Protein AF-A0A256YS15-F1 (afdb_monomer_lite)

pLDDT: mean 87.51, std 17.64, range [33.56, 98.69]

Foldseek 3Di:
DCPVVVVVVVVVVVVVVVVVVVVVVVVVVPPDPPPPPDDDDPQAFEKEWAADPVDLLSVQVVVLVVPDPLVRYDYHYDPPLVQVQVLCVVLVHHDPSAPGKMWFQFPNDIAIEGEGDGPVQDDPFDGVDDVVQVVVLVVQVWDFDADPVRHTQWTAHPVRYTYHTSSSVVVVSVSCNVGVTDDDGDD

Radius of gyration: 23.61 Å; chains: 1; bounding box: 88×30×38 Å

Structure (mmCIF, N/CA/C/O backbone):
data_AF-A0A256YS15-F1
#
_entry.id   AF-A0A256YS15-F1
#
loop_
_atom_site.group_PDB
_atom_site.id
_atom_site.type_symbol
_atom_site.label_atom_id
_atom_site.label_alt_id
_atom_site.label_comp_id
_atom_site.label_asym_id
_atom_site.label_entity_id
_atom_site.label_seq_id
_atom_site.pdbx_PDB_ins_code
_atom_site.Cartn_x
_atom_site.Cartn_y
_atom_site.Cartn_z
_atom_site.occupancy
_atom_site.B_iso_or_equiv
_atom_site.auth_seq_id
_atom_site.auth_comp_id
_atom_site.auth_asym_id
_atom_site.auth_atom_id
_atom_site.pdbx_PDB_model_num
ATOM 1 N N . MET A 1 1 ? 71.962 6.865 16.949 1.00 56.44 1 MET A N 1
ATOM 2 C CA . MET A 1 1 ? 70.902 7.904 16.938 1.00 56.44 1 MET A CA 1
ATOM 3 C C . MET A 1 1 ? 69.843 7.662 15.837 1.00 56.44 1 MET A C 1
ATOM 5 O O . MET A 1 1 ? 69.473 8.595 15.146 1.00 56.44 1 MET A O 1
ATOM 9 N N . LYS A 1 2 ? 69.351 6.421 15.644 1.00 55.06 2 LYS A N 1
ATOM 10 C CA . LYS A 1 2 ? 68.337 6.076 14.608 1.00 55.06 2 LYS A CA 1
ATOM 11 C C . LYS A 1 2 ? 67.093 5.352 15.158 1.00 55.06 2 LYS A C 1
ATOM 13 O O . LYS A 1 2 ? 66.030 5.427 14.561 1.00 55.06 2 LYS A O 1
ATOM 18 N N . ILE A 1 3 ? 67.201 4.711 16.326 1.00 55.62 3 ILE A N 1
ATOM 19 C CA . ILE A 1 3 ? 66.111 3.930 16.945 1.00 55.62 3 ILE A CA 1
ATOM 20 C C . ILE A 1 3 ? 64.994 4.835 17.498 1.00 55.62 3 ILE A C 1
ATOM 22 O O . ILE A 1 3 ? 63.816 4.521 17.356 1.00 55.62 3 ILE A O 1
ATOM 26 N N . LYS A 1 4 ? 65.336 6.011 18.049 1.00 58.88 4 LYS A N 1
ATOM 27 C CA . LYS A 1 4 ? 64.341 6.973 18.565 1.00 58.88 4 LYS A CA 1
ATOM 28 C C . LYS A 1 4 ? 63.431 7.539 17.464 1.00 58.88 4 LYS A C 1
ATOM 30 O O . LYS A 1 4 ? 62.263 7.802 17.720 1.00 58.88 4 LYS A O 1
ATOM 35 N N . THR A 1 5 ? 63.944 7.672 16.243 1.00 61.06 5 THR A N 1
ATOM 36 C CA . THR A 1 5 ? 63.203 8.221 15.099 1.00 61.06 5 THR A CA 1
ATOM 37 C C . THR A 1 5 ? 62.150 7.243 14.572 1.00 61.06 5 THR A C 1
ATOM 39 O O . THR A 1 5 ? 61.069 7.665 14.176 1.00 61.06 5 THR A O 1
ATOM 42 N N . ILE A 1 6 ? 62.429 5.935 14.630 1.00 70.06 6 ILE A N 1
ATOM 43 C CA . ILE A 1 6 ? 61.497 4.884 14.190 1.00 70.06 6 ILE A CA 1
ATOM 44 C C . ILE A 1 6 ? 60.329 4.747 15.176 1.00 70.06 6 ILE A C 1
ATOM 46 O O . ILE A 1 6 ? 59.178 4.695 14.752 1.00 70.06 6 ILE A O 1
ATOM 50 N N . HIS A 1 7 ? 60.592 4.770 16.487 1.00 71.19 7 HIS A N 1
ATOM 51 C CA . HIS A 1 7 ? 59.519 4.732 17.489 1.00 71.19 7 HIS A CA 1
ATOM 52 C C . HIS A 1 7 ? 58.602 5.959 17.421 1.00 71.19 7 HIS A C 1
ATOM 54 O O . HIS A 1 7 ? 57.390 5.817 17.570 1.00 71.19 7 HIS A O 1
ATOM 60 N N . LEU A 1 8 ? 59.157 7.143 17.140 1.00 74.62 8 LEU A N 1
ATOM 61 C CA . LEU A 1 8 ? 58.361 8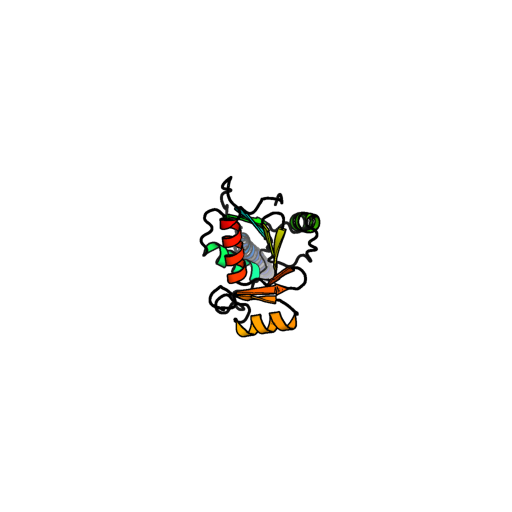.356 16.963 1.00 74.62 8 LEU A CA 1
ATOM 62 C C . LEU A 1 8 ? 57.472 8.277 15.708 1.00 74.62 8 LEU A C 1
ATOM 64 O O . LEU A 1 8 ? 56.307 8.657 15.767 1.00 74.62 8 LEU A O 1
ATOM 68 N N . ALA A 1 9 ? 57.983 7.726 14.602 1.00 73.44 9 ALA A N 1
ATOM 69 C CA . ALA A 1 9 ? 57.204 7.544 13.376 1.00 73.44 9 ALA A CA 1
ATOM 70 C C . ALA A 1 9 ? 56.038 6.554 13.558 1.00 73.44 9 ALA A C 1
ATOM 72 O O . ALA A 1 9 ? 54.929 6.819 13.098 1.00 73.44 9 ALA A O 1
ATOM 73 N N . ILE A 1 10 ? 56.264 5.449 14.279 1.00 77.75 10 ILE A N 1
ATOM 74 C CA . ILE A 1 10 ? 55.215 4.467 14.596 1.00 77.75 10 ILE A CA 1
ATOM 75 C C . ILE A 1 10 ? 54.132 5.103 15.477 1.00 77.75 10 ILE A C 1
ATOM 77 O O . ILE A 1 10 ? 52.945 4.932 15.206 1.00 77.75 10 ILE A O 1
ATOM 81 N N . LEU A 1 11 ? 54.522 5.882 16.492 1.00 81.69 11 LEU A N 1
ATOM 82 C CA . LEU A 1 11 ? 53.572 6.557 17.379 1.00 81.69 11 LEU A CA 1
ATOM 83 C C . LEU A 1 11 ? 52.676 7.545 16.610 1.00 81.69 11 LEU A C 1
ATOM 85 O O . LEU A 1 11 ? 51.464 7.561 16.812 1.00 81.69 11 LEU A O 1
ATOM 89 N N . ILE A 1 12 ? 53.257 8.329 15.695 1.00 80.56 12 ILE A N 1
ATOM 90 C CA . ILE A 1 12 ? 52.513 9.280 14.854 1.00 80.56 12 ILE A CA 1
ATOM 91 C C . ILE A 1 12 ? 51.537 8.540 13.930 1.00 80.56 12 ILE A C 1
ATOM 93 O O . ILE A 1 12 ? 50.390 8.960 13.796 1.00 80.56 12 ILE A O 1
ATOM 97 N N . PHE A 1 13 ? 51.951 7.416 13.338 1.00 78.75 13 PHE A N 1
ATOM 98 C CA . PHE A 1 13 ? 51.095 6.619 12.456 1.00 78.75 13 PHE A CA 1
ATOM 99 C C . PHE A 1 13 ? 49.854 6.072 13.180 1.00 78.75 13 PHE A C 1
ATOM 101 O O . PHE A 1 13 ? 48.738 6.212 12.680 1.00 78.75 13 PHE A O 1
ATOM 108 N N . PHE A 1 14 ? 50.017 5.527 14.391 1.00 79.50 14 PHE A N 1
ATOM 109 C CA . PHE A 1 14 ? 48.879 5.071 15.198 1.00 79.50 14 PHE A CA 1
ATOM 110 C C . PHE A 1 14 ? 47.949 6.220 15.604 1.00 79.50 14 PHE A C 1
ATOM 112 O O . PHE A 1 14 ? 46.730 6.057 15.586 1.00 79.50 14 PHE A O 1
ATOM 119 N N . LEU A 1 15 ? 48.499 7.396 15.914 1.00 80.38 15 LEU A N 1
ATOM 120 C CA . LEU A 1 15 ? 47.709 8.560 16.316 1.00 80.38 15 LEU A CA 1
ATOM 121 C C . LEU A 1 15 ? 46.849 9.102 15.158 1.00 80.38 15 LEU A C 1
ATOM 123 O O . LEU A 1 15 ? 45.693 9.464 15.368 1.00 80.38 15 LEU A O 1
ATOM 127 N N . VAL A 1 16 ? 47.370 9.071 13.925 1.00 77.31 16 VAL A N 1
ATOM 128 C CA . VAL A 1 16 ? 46.618 9.434 12.710 1.00 77.31 16 VAL A CA 1
ATOM 129 C C . VAL A 1 16 ? 45.482 8.445 12.429 1.00 77.31 16 VAL A C 1
ATOM 131 O O . VAL A 1 16 ? 44.389 8.876 12.065 1.00 77.31 16 VAL A O 1
ATOM 134 N N . ILE A 1 17 ? 45.697 7.142 12.641 1.00 76.75 17 ILE A N 1
ATOM 135 C CA . ILE A 1 17 ? 44.647 6.121 12.466 1.00 76.75 17 ILE A CA 1
ATOM 136 C C . ILE A 1 17 ? 43.524 6.296 13.496 1.00 76.75 17 ILE A C 1
ATOM 138 O O . ILE A 1 17 ? 42.348 6.222 13.153 1.00 76.75 17 ILE A O 1
ATOM 142 N N . ILE A 1 18 ? 43.859 6.562 14.760 1.00 76.06 18 ILE A N 1
ATOM 143 C CA . ILE A 1 18 ? 42.848 6.768 15.809 1.00 76.06 18 ILE A CA 1
ATOM 144 C C . ILE A 1 18 ? 42.006 8.020 15.513 1.00 76.06 18 ILE A C 1
ATOM 146 O O . ILE A 1 18 ? 40.779 7.998 15.652 1.00 76.06 18 ILE A O 1
ATOM 150 N N . LEU A 1 19 ? 42.644 9.103 15.057 1.00 71.94 19 LEU A N 1
ATOM 151 C CA . LEU A 1 19 ? 41.946 10.326 14.656 1.00 71.94 19 LEU A CA 1
ATOM 152 C C . LEU A 1 19 ? 41.050 10.119 13.426 1.00 71.94 19 LEU A C 1
ATOM 154 O O . LEU A 1 19 ? 39.933 10.635 13.410 1.00 71.94 19 LEU A O 1
ATOM 158 N N . SER A 1 20 ? 41.480 9.345 12.423 1.00 71.50 20 SER A N 1
ATOM 159 C CA . SER A 1 20 ? 40.663 9.089 11.229 1.00 71.50 20 SER A CA 1
ATOM 160 C C . SER A 1 20 ? 39.451 8.201 11.523 1.00 71.50 20 SER A C 1
ATOM 162 O O . SER A 1 20 ? 38.357 8.496 11.046 1.00 71.50 20 SER A O 1
ATOM 164 N N . VAL A 1 21 ? 39.595 7.184 12.379 1.00 69.94 21 VAL A N 1
ATOM 165 C CA . VAL A 1 21 ? 38.471 6.344 12.836 1.00 69.94 21 VAL A CA 1
ATOM 166 C C . VAL A 1 21 ? 37.450 7.167 13.631 1.00 69.94 21 VAL A C 1
ATOM 168 O O . VAL A 1 21 ? 36.245 6.983 13.464 1.00 69.94 21 VAL A O 1
ATOM 171 N N . SER A 1 22 ? 37.914 8.127 14.436 1.00 61.41 22 SER A N 1
ATOM 172 C CA . SER A 1 22 ? 37.040 9.013 15.218 1.00 61.41 22 SER A CA 1
ATOM 173 C C . SER A 1 22 ? 36.258 9.991 14.327 1.00 61.41 22 SER A C 1
ATOM 175 O O . SER A 1 22 ? 35.096 10.285 14.604 1.00 61.41 22 SER A O 1
ATOM 177 N N . LEU A 1 23 ? 36.869 10.456 13.230 1.00 59.50 23 LEU A N 1
ATOM 178 C CA . LEU A 1 23 ? 36.220 11.320 12.239 1.00 59.50 23 LEU A CA 1
ATOM 179 C C . LEU A 1 23 ? 35.162 10.566 11.413 1.00 59.50 23 LEU A C 1
ATOM 181 O O . LEU A 1 23 ? 34.115 11.118 11.095 1.00 59.50 23 LEU A O 1
ATOM 185 N N . ILE A 1 24 ? 35.405 9.292 11.088 1.00 60.81 24 ILE A N 1
ATOM 186 C CA . ILE A 1 24 ? 34.418 8.448 10.394 1.00 60.81 24 ILE A CA 1
ATOM 187 C C . ILE A 1 24 ? 33.214 8.172 11.309 1.00 60.81 24 ILE A C 1
ATOM 189 O O . ILE A 1 24 ? 32.074 8.210 10.847 1.00 60.81 24 ILE A O 1
ATOM 193 N N . TYR A 1 25 ? 33.445 7.970 12.612 1.00 58.09 25 TYR A N 1
ATOM 194 C CA . TYR A 1 25 ? 32.368 7.775 13.587 1.00 58.09 25 TYR A CA 1
ATOM 195 C C . TYR A 1 25 ? 31.458 9.003 13.732 1.00 58.09 25 TYR A C 1
ATOM 197 O O . TYR A 1 25 ? 30.245 8.836 13.839 1.00 58.09 25 TYR A O 1
ATOM 205 N N . SER A 1 26 ? 32.000 10.226 13.692 1.00 55.88 26 SER A N 1
ATOM 206 C CA . SER A 1 26 ? 31.192 11.449 13.821 1.00 55.88 26 SER A CA 1
ATOM 207 C C . SER A 1 26 ? 30.371 11.777 12.566 1.00 55.88 26 SER A C 1
ATOM 209 O O . SER A 1 26 ? 29.258 12.303 12.673 1.00 55.88 26 SER A O 1
ATOM 211 N N . VAL A 1 27 ? 30.872 11.419 11.378 1.00 53.69 27 VAL A N 1
ATOM 212 C CA . VAL A 1 27 ? 30.123 11.528 10.112 1.00 53.69 27 VAL A CA 1
ATOM 213 C C . VAL A 1 27 ? 28.989 10.497 10.046 1.00 53.69 27 VAL A C 1
ATOM 215 O O . VAL A 1 27 ? 27.920 10.801 9.527 1.00 53.69 27 VAL A O 1
ATOM 218 N N . PHE A 1 28 ? 29.169 9.302 10.618 1.00 49.69 28 PHE A N 1
ATOM 219 C CA . PHE A 1 28 ? 28.102 8.293 10.680 1.00 49.69 28 PHE A CA 1
ATOM 220 C C . PHE A 1 28 ? 27.091 8.531 11.813 1.00 49.69 28 PHE A C 1
ATOM 222 O O . PHE A 1 28 ? 25.928 8.160 11.678 1.00 49.69 28 PHE A O 1
ATOM 229 N N . SER A 1 29 ? 27.484 9.183 12.913 1.00 49.47 29 SER A N 1
ATOM 230 C CA . SER A 1 29 ? 26.577 9.475 14.035 1.00 49.47 29 SER A CA 1
ATOM 231 C C . SER A 1 29 ? 25.676 10.697 13.817 1.00 49.47 29 SER A C 1
ATOM 233 O O . SER A 1 29 ? 24.892 11.033 14.700 1.00 49.47 29 SER A O 1
ATOM 235 N N . SER A 1 30 ? 25.796 11.388 12.679 1.00 43.84 30 SER A N 1
ATOM 236 C CA . SER A 1 30 ? 25.015 12.591 12.352 1.00 43.84 30 SER A CA 1
ATOM 237 C C . SER A 1 30 ? 23.801 12.327 11.449 1.00 43.84 30 SER A C 1
ATOM 239 O O . SER A 1 30 ? 23.101 13.268 11.081 1.00 43.84 30 SER A O 1
ATOM 241 N N . GLN A 1 31 ? 23.456 11.062 11.179 1.00 41.09 31 GLN A N 1
ATOM 242 C CA . GLN A 1 31 ? 22.099 10.709 10.746 1.00 41.09 31 GLN A CA 1
ATOM 243 C C . GLN A 1 31 ? 21.177 10.635 11.963 1.00 41.09 31 GLN A C 1
ATOM 245 O O . GLN A 1 31 ? 20.775 9.575 12.437 1.00 41.09 31 GLN A O 1
ATOM 250 N N . THR A 1 32 ? 20.863 11.810 12.497 1.00 40.62 32 THR A N 1
ATOM 251 C CA . THR A 1 32 ? 19.740 12.013 13.400 1.00 40.62 32 THR A CA 1
ATOM 252 C C . THR A 1 32 ? 18.476 11.562 12.683 1.00 40.62 32 THR A C 1
ATOM 254 O O . THR A 1 32 ? 18.073 12.153 11.68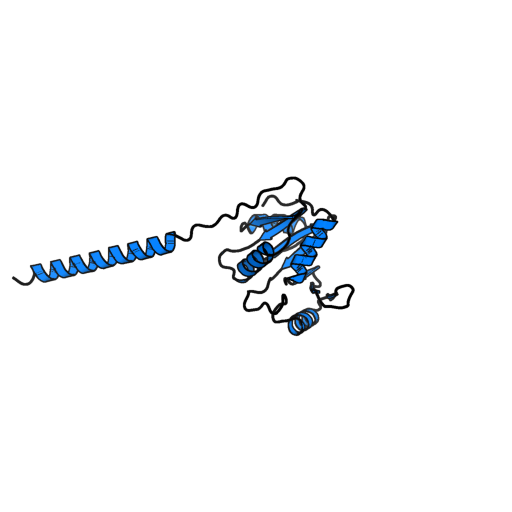1 1.00 40.62 32 THR A O 1
ATOM 257 N N . SER A 1 33 ? 17.847 10.516 13.209 1.00 40.09 33 SER A N 1
ATOM 258 C CA . SER A 1 33 ? 16.485 10.118 12.892 1.00 40.09 33 SER A CA 1
ATOM 259 C C . SER A 1 33 ? 15.587 11.351 12.973 1.00 40.09 33 SER A C 1
ATOM 261 O O . SER A 1 33 ? 15.272 11.828 14.066 1.00 40.09 33 SER A O 1
ATOM 263 N N . GLN A 1 34 ? 15.180 11.897 11.826 1.00 33.56 34 GLN A N 1
ATOM 264 C CA . GLN A 1 34 ? 14.038 12.796 11.785 1.00 33.56 34 GLN A CA 1
ATOM 265 C C . GLN A 1 34 ? 12.812 11.948 12.121 1.00 33.56 34 GLN A C 1
ATOM 267 O O . GLN A 1 34 ? 12.188 11.341 11.258 1.00 33.56 34 GLN A O 1
ATOM 272 N N . SER A 1 35 ? 12.502 11.876 13.415 1.00 38.72 35 SER A N 1
ATOM 273 C CA . SER A 1 35 ? 11.162 11.558 13.884 1.00 38.72 35 SER A CA 1
ATOM 274 C C . SER A 1 35 ? 10.241 12.639 13.326 1.00 38.72 35 SER A C 1
ATOM 276 O O . SER A 1 35 ? 10.176 13.757 13.845 1.00 38.72 35 SER A O 1
ATOM 278 N N . SER A 1 36 ? 9.590 12.347 12.203 1.00 36.88 36 SER A N 1
ATOM 279 C CA . SER A 1 36 ? 8.483 13.148 11.711 1.00 36.88 36 SER A CA 1
ATOM 280 C C . SER A 1 36 ? 7.329 12.976 12.695 1.00 36.88 36 SER A C 1
ATOM 282 O O . SER A 1 36 ? 6.540 12.040 12.585 1.00 36.88 36 SER A O 1
ATOM 284 N N . ASN A 1 37 ? 7.257 13.868 13.683 1.00 34.31 37 ASN A N 1
ATOM 285 C CA . ASN A 1 37 ? 6.097 14.021 14.552 1.00 34.31 37 ASN A CA 1
ATOM 286 C C . ASN A 1 37 ? 4.899 14.464 13.697 1.00 34.31 37 ASN A C 1
ATOM 288 O O . ASN A 1 37 ? 4.650 15.659 13.536 1.00 34.31 37 ASN A O 1
ATOM 292 N N . PHE A 1 38 ? 4.159 13.509 13.138 1.00 44.91 38 PHE A N 1
ATOM 293 C CA . PHE A 1 38 ? 2.821 13.765 12.620 1.00 44.91 38 PHE A CA 1
ATOM 294 C C . PHE A 1 38 ? 1.864 13.872 13.809 1.00 44.91 38 PHE A C 1
ATOM 296 O O . PHE A 1 38 ? 1.743 12.959 14.623 1.00 44.91 38 PHE A O 1
ATOM 303 N N . GLN A 1 39 ? 1.231 15.035 13.948 1.00 39.00 39 GLN A N 1
ATOM 304 C CA . GLN A 1 39 ? 0.308 15.321 15.039 1.00 39.00 39 GLN A CA 1
ATOM 305 C C . GLN A 1 39 ? -0.936 14.425 14.943 1.00 39.00 39 GLN A C 1
ATOM 307 O O . GLN A 1 39 ? -1.655 14.445 13.944 1.00 39.00 39 GLN A O 1
ATOM 312 N N . ASN A 1 40 ? -1.201 13.672 16.014 1.00 39.78 40 ASN A N 1
ATOM 313 C CA . ASN A 1 40 ? -2.451 12.949 16.240 1.00 39.78 40 ASN A CA 1
ATOM 314 C C . ASN A 1 40 ? -3.615 13.945 16.368 1.00 39.78 40 ASN A C 1
ATOM 316 O O . ASN A 1 40 ? -3.823 14.544 17.424 1.00 39.78 40 ASN A O 1
ATOM 320 N N . LEU A 1 41 ? -4.389 14.113 15.297 1.00 44.03 41 LEU A N 1
ATOM 321 C CA . LEU A 1 41 ? -5.673 14.807 15.335 1.00 44.03 41 LEU A CA 1
ATOM 322 C C . LEU A 1 41 ? -6.760 13.795 15.712 1.00 44.03 41 LEU A C 1
ATOM 324 O O . LEU A 1 41 ? -7.190 12.982 14.893 1.00 44.03 41 LEU A O 1
ATOM 328 N N . SER A 1 42 ? -7.192 13.850 16.973 1.00 39.97 42 SER A N 1
ATOM 329 C CA . SER A 1 42 ? -8.350 13.107 17.482 1.00 39.97 42 SER A CA 1
ATOM 330 C C . SER A 1 42 ? -9.589 13.432 16.632 1.00 39.97 42 SER A C 1
ATOM 332 O O . SER A 1 42 ? -9.981 14.595 16.537 1.00 39.97 42 SER A O 1
ATOM 334 N N . GLY A 1 43 ? -10.155 12.416 15.967 1.00 53.69 43 GLY A N 1
ATOM 335 C CA . GLY A 1 43 ? -11.279 12.532 15.022 1.00 53.69 43 GLY A CA 1
ATOM 336 C C . GLY A 1 43 ? -10.947 12.256 13.545 1.00 53.69 43 GLY A C 1
ATOM 337 O O . GLY A 1 43 ? -11.831 12.386 12.701 1.00 53.69 43 GLY A O 1
ATOM 338 N N . SER A 1 44 ? -9.704 11.889 13.214 1.00 72.12 44 SER A N 1
ATOM 339 C CA . SER A 1 44 ? -9.260 11.602 11.841 1.00 72.12 44 SER A CA 1
ATOM 340 C C . SER A 1 44 ? -9.279 10.105 11.499 1.00 72.12 44 SER A C 1
ATOM 342 O O . SER A 1 44 ? -9.015 9.244 12.341 1.00 72.12 44 SER A O 1
ATOM 344 N N . SER A 1 45 ? -9.604 9.787 10.245 1.00 93.88 45 SER A N 1
ATOM 345 C CA . SER A 1 45 ? -9.545 8.428 9.705 1.00 93.88 45 SER A CA 1
ATOM 346 C C . SER A 1 45 ? -8.129 7.875 9.816 1.00 93.88 45 SER A C 1
ATOM 348 O O . SER A 1 45 ? -7.178 8.570 9.474 1.00 93.88 45 SER A O 1
ATOM 350 N N . THR A 1 46 ? -7.967 6.628 10.250 1.00 96.12 46 THR A N 1
ATOM 351 C CA . THR A 1 46 ? -6.632 6.053 10.480 1.00 96.12 46 THR A CA 1
ATOM 352 C C . THR A 1 46 ? -6.203 5.117 9.351 1.00 96.12 46 THR A C 1
ATOM 354 O O . THR A 1 46 ? -6.946 4.211 8.975 1.00 96.12 46 THR A O 1
ATOM 357 N N . ILE A 1 47 ? -4.984 5.314 8.846 1.00 97.88 47 ILE A N 1
ATOM 358 C CA . ILE A 1 47 ? -4.266 4.384 7.964 1.00 97.88 47 ILE A CA 1
ATOM 359 C C . ILE A 1 47 ? -2.939 4.037 8.638 1.00 97.88 47 ILE A C 1
ATOM 361 O O . ILE A 1 47 ? -2.271 4.909 9.187 1.00 97.88 47 ILE A O 1
ATOM 365 N N . TYR A 1 48 ? -2.540 2.775 8.581 1.00 98.25 48 TYR A N 1
ATOM 366 C CA . TYR A 1 48 ? -1.284 2.295 9.142 1.00 98.25 48 TYR A CA 1
ATOM 367 C C . TYR A 1 48 ? -0.267 2.035 8.033 1.00 98.25 48 TYR A C 1
ATOM 369 O O . TYR A 1 48 ? -0.616 1.467 6.998 1.00 98.25 48 TYR A O 1
ATOM 377 N N . LEU A 1 49 ? 0.988 2.418 8.262 1.00 98.44 49 LEU A N 1
ATOM 378 C CA . LEU A 1 49 ? 2.129 2.131 7.394 1.00 98.44 49 LEU A CA 1
ATOM 379 C C . LEU A 1 49 ? 3.205 1.408 8.203 1.00 98.44 49 LEU A C 1
ATOM 381 O O . LEU A 1 49 ? 3.754 1.969 9.152 1.00 98.44 49 LEU A O 1
ATOM 385 N N . ILE A 1 50 ? 3.556 0.194 7.783 1.00 98.31 50 ILE A N 1
ATOM 386 C CA . ILE A 1 50 ? 4.732 -0.505 8.302 1.00 98.31 50 ILE A CA 1
ATOM 387 C C . ILE A 1 50 ? 5.864 -0.399 7.304 1.00 98.31 50 ILE A C 1
ATOM 389 O O . ILE A 1 50 ? 5.695 -0.675 6.113 1.00 98.31 50 ILE A O 1
ATOM 393 N N . TYR A 1 51 ? 7.026 -0.001 7.804 1.00 98.06 51 TYR A N 1
ATOM 394 C CA . TYR A 1 51 ? 8.169 0.323 6.971 1.00 98.06 51 TYR A CA 1
ATOM 395 C C . TYR A 1 51 ? 9.494 -0.093 7.613 1.00 98.06 51 TYR A C 1
ATOM 397 O O . TYR A 1 51 ? 9.557 -0.518 8.765 1.00 98.06 51 TYR A O 1
ATOM 405 N N . SER A 1 52 ? 10.570 0.040 6.838 1.00 97.12 52 SER A N 1
ATOM 406 C CA . SER A 1 52 ? 11.950 -0.075 7.307 1.00 97.12 52 SER A CA 1
ATOM 407 C C . SER A 1 52 ? 12.764 1.117 6.809 1.00 97.12 52 SER A C 1
ATOM 409 O O . SER A 1 52 ? 12.556 1.577 5.687 1.00 97.12 52 SER A O 1
ATOM 411 N N . SER A 1 53 ? 13.725 1.584 7.607 1.00 96.25 53 SER A N 1
ATOM 412 C CA . SER A 1 53 ? 14.648 2.670 7.245 1.00 96.25 53 SER A CA 1
ATOM 413 C C . SER A 1 53 ? 15.685 2.283 6.184 1.00 96.25 53 SER A C 1
ATOM 415 O O . SER A 1 53 ? 16.382 3.139 5.651 1.00 96.25 53 SER A O 1
ATOM 417 N N . SER A 1 54 ? 15.826 0.993 5.876 1.00 96.44 54 SER A N 1
ATOM 418 C CA . SER A 1 54 ? 16.711 0.497 4.813 1.00 96.44 54 SER A CA 1
ATOM 419 C C . SER A 1 54 ? 15.968 0.151 3.520 1.00 96.44 54 SER A C 1
ATOM 421 O O . SER A 1 54 ? 16.578 -0.316 2.560 1.00 96.44 54 SER A O 1
ATOM 423 N N . CYS A 1 55 ? 14.649 0.347 3.487 1.00 97.19 55 CYS A N 1
ATOM 424 C CA . CYS A 1 55 ? 13.778 -0.095 2.406 1.00 97.19 55 CYS A CA 1
ATOM 425 C C . CYS A 1 55 ? 13.550 1.049 1.394 1.00 97.19 55 CYS A C 1
ATOM 427 O O . CYS A 1 55 ? 12.810 1.988 1.693 1.00 97.19 55 CYS A O 1
ATOM 429 N N . PRO A 1 56 ? 14.121 0.987 0.173 1.00 98.00 56 PRO A N 1
ATOM 430 C CA . PRO A 1 56 ? 13.976 2.062 -0.817 1.00 98.00 56 PRO A CA 1
ATOM 431 C C . PRO A 1 56 ? 12.523 2.255 -1.280 1.00 98.00 56 PRO A C 1
ATOM 433 O O . PRO A 1 56 ? 12.088 3.377 -1.518 1.00 98.00 56 PRO A O 1
ATOM 436 N N . HIS A 1 57 ? 11.754 1.169 -1.347 1.00 98.44 57 HIS A N 1
ATOM 437 C CA . HIS A 1 57 ? 10.312 1.180 -1.613 1.00 98.44 57 HIS A CA 1
ATOM 438 C C . HIS A 1 57 ? 9.532 1.974 -0.555 1.00 98.44 57 HIS A C 1
ATOM 440 O O . HIS A 1 57 ? 8.585 2.693 -0.858 1.00 98.44 57 HIS A O 1
ATOM 446 N N . CYS A 1 58 ? 9.959 1.860 0.701 1.00 98.50 58 CYS A N 1
ATOM 447 C CA . CYS A 1 58 ? 9.342 2.523 1.834 1.00 98.50 58 CYS A CA 1
ATOM 448 C C . CYS A 1 58 ? 9.625 4.025 1.818 1.00 98.50 58 CYS A C 1
ATOM 450 O O . CYS A 1 58 ? 8.718 4.813 2.059 1.00 98.50 58 CYS A O 1
ATOM 452 N N . HIS A 1 59 ? 10.858 4.426 1.493 1.00 98.38 59 HIS A N 1
ATOM 453 C CA . HIS A 1 59 ? 11.204 5.839 1.330 1.00 98.38 59 HIS A CA 1
ATOM 454 C C . HIS A 1 59 ? 10.380 6.488 0.217 1.00 98.38 59 HIS A C 1
ATOM 456 O O . HIS A 1 59 ? 9.759 7.519 0.455 1.00 98.38 59 HIS A O 1
ATOM 462 N N . HIS A 1 60 ? 10.274 5.829 -0.943 1.00 98.62 60 HIS A N 1
ATOM 463 C CA . HIS A 1 60 ? 9.462 6.328 -2.059 1.00 98.62 60 HIS A CA 1
ATOM 464 C C . HIS A 1 60 ? 7.977 6.473 -1.689 1.00 98.62 60 HIS A C 1
ATOM 466 O O . HIS A 1 60 ? 7.325 7.457 -2.043 1.00 98.62 60 HIS A O 1
ATOM 472 N N . LEU A 1 61 ? 7.430 5.525 -0.922 1.00 98.62 61 LEU A N 1
ATOM 473 C CA . LEU A 1 61 ? 6.064 5.628 -0.408 1.00 98.62 61 LEU A CA 1
ATOM 474 C C . LEU A 1 61 ? 5.893 6.803 0.562 1.00 98.62 61 LEU A C 1
ATOM 476 O O . LEU A 1 61 ? 4.913 7.538 0.464 1.00 98.62 61 LEU A O 1
ATOM 480 N N . ILE A 1 62 ? 6.830 6.997 1.491 1.00 98.31 62 ILE A N 1
ATOM 481 C CA . ILE A 1 62 ? 6.782 8.103 2.456 1.00 98.31 62 ILE A CA 1
ATOM 482 C C . ILE A 1 62 ? 6.856 9.453 1.730 1.00 98.31 62 ILE A C 1
ATOM 484 O O . ILE A 1 62 ? 6.058 10.340 2.027 1.00 98.31 62 ILE A O 1
ATOM 488 N N . GLU A 1 63 ? 7.744 9.594 0.743 1.00 97.88 63 GLU A N 1
ATOM 489 C CA . GLU A 1 63 ? 7.827 10.781 -0.121 1.00 97.88 63 GLU A CA 1
ATOM 490 C C . GLU A 1 63 ? 6.510 11.024 -0.870 1.00 97.88 63 GLU A C 1
ATOM 492 O O . GLU A 1 63 ? 6.003 12.147 -0.905 1.00 97.88 63 GLU A O 1
ATOM 497 N N . THR A 1 64 ? 5.901 9.960 -1.405 1.00 97.31 64 THR A N 1
ATOM 498 C CA . THR A 1 64 ? 4.586 10.051 -2.051 1.00 97.31 64 THR A CA 1
ATOM 499 C C . THR A 1 64 ? 3.540 10.574 -1.065 1.00 97.31 64 THR A C 1
ATOM 501 O O . THR A 1 64 ? 2.854 11.546 -1.371 1.00 97.31 64 THR A O 1
ATOM 504 N N . LEU A 1 65 ? 3.438 9.991 0.134 1.00 97.38 65 LEU A N 1
ATOM 505 C CA . LEU A 1 65 ? 2.469 10.397 1.158 1.00 97.38 65 LEU A CA 1
ATOM 506 C C . LEU A 1 65 ? 2.639 11.862 1.585 1.00 97.38 65 LEU A C 1
ATOM 508 O O . LEU A 1 65 ? 1.644 12.541 1.816 1.00 97.38 65 LEU A O 1
ATOM 512 N N . GLN A 1 66 ? 3.875 12.367 1.645 1.00 95.94 66 GLN A N 1
ATOM 513 C CA . GLN A 1 66 ? 4.162 13.775 1.951 1.00 95.94 66 GLN A CA 1
ATOM 514 C C . GLN A 1 66 ? 3.670 14.744 0.866 1.00 95.94 66 GLN A C 1
ATOM 516 O O . GLN A 1 66 ? 3.424 15.913 1.160 1.00 95.94 66 GLN A O 1
ATOM 521 N N . SER A 1 67 ? 3.522 14.275 -0.376 1.00 95.56 67 SER A N 1
ATOM 522 C CA . SER A 1 67 ? 3.027 15.079 -1.500 1.00 95.56 67 SER A CA 1
ATOM 523 C C . SER A 1 67 ? 1.497 15.099 -1.636 1.00 95.56 67 SER A C 1
ATOM 525 O O . SER A 1 67 ? 0.964 15.899 -2.406 1.00 95.56 67 SER A O 1
ATOM 527 N N . LEU A 1 68 ? 0.784 14.231 -0.910 1.00 95.00 68 LEU A N 1
ATOM 528 C CA . LEU A 1 68 ? -0.669 14.089 -0.997 1.00 95.00 68 LEU A CA 1
ATOM 529 C C . LEU A 1 68 ? -1.396 14.973 0.027 1.00 95.00 68 LEU A C 1
ATOM 531 O O . LEU A 1 68 ? -0.898 15.250 1.117 1.00 95.00 68 LEU A O 1
ATOM 535 N N . ASP A 1 69 ? -2.627 15.378 -0.296 1.00 93.38 69 ASP A N 1
ATOM 536 C CA . ASP A 1 69 ? -3.520 16.002 0.684 1.00 93.38 69 ASP A CA 1
ATOM 537 C C . ASP A 1 69 ? -4.043 14.940 1.660 1.00 93.38 69 ASP A C 1
ATOM 539 O O . ASP A 1 69 ? -4.885 14.112 1.307 1.00 93.38 69 ASP A O 1
ATOM 543 N N . LEU A 1 70 ? -3.581 14.991 2.906 1.00 93.81 70 LEU A N 1
ATOM 544 C CA . LEU A 1 70 ? -3.985 14.069 3.970 1.00 93.81 70 LEU A CA 1
ATOM 545 C C . LEU A 1 70 ? -5.021 14.675 4.926 1.00 93.81 70 LEU A C 1
ATOM 547 O O . LEU A 1 70 ? -5.258 14.129 6.002 1.00 93.81 70 LEU A O 1
ATOM 551 N N . LYS A 1 71 ? -5.665 15.801 4.585 1.00 92.31 71 LYS A N 1
ATOM 552 C CA . LYS A 1 71 ? -6.656 16.418 5.476 1.00 92.31 71 LYS A CA 1
ATOM 553 C C . LYS A 1 71 ? -7.750 15.413 5.867 1.00 92.31 71 LYS A C 1
ATOM 555 O O . LYS A 1 71 ? -8.451 14.874 5.014 1.00 92.31 71 LYS A O 1
ATOM 560 N N . GLY A 1 72 ? -7.907 15.195 7.175 1.00 90.31 72 GLY A N 1
ATOM 561 C CA . GLY A 1 72 ? -8.882 14.253 7.740 1.00 90.31 72 GLY A CA 1
ATOM 562 C C . GLY A 1 72 ? -8.402 12.801 7.837 1.00 90.31 72 GLY A C 1
ATOM 563 O O . GLY A 1 72 ? -9.168 11.958 8.299 1.00 90.31 72 GLY A O 1
ATOM 564 N N . VAL A 1 73 ? -7.155 12.510 7.456 1.00 95.19 73 VAL A N 1
ATOM 565 C CA . VAL A 1 73 ? -6.533 11.184 7.553 1.00 95.19 73 VAL A CA 1
ATOM 566 C C . VAL A 1 73 ? -5.227 11.278 8.344 1.00 95.19 73 VAL A C 1
ATOM 568 O O . VAL A 1 73 ? -4.361 12.092 8.035 1.00 95.19 73 VAL A O 1
ATOM 571 N N . SER A 1 74 ? -5.065 10.415 9.341 1.00 94.62 74 SER A N 1
ATOM 572 C CA . SER A 1 74 ? -3.805 10.213 10.053 1.00 94.62 74 SER A CA 1
ATOM 573 C C . SER A 1 74 ? -3.122 8.942 9.558 1.00 94.62 74 SER A C 1
ATOM 575 O O . SER A 1 74 ? -3.719 7.865 9.554 1.00 94.62 74 SER A O 1
ATOM 577 N N . ILE A 1 75 ? -1.852 9.075 9.164 1.00 96.19 75 ILE A N 1
ATOM 578 C CA . ILE A 1 75 ? -0.981 7.942 8.844 1.00 96.19 75 ILE A CA 1
ATOM 579 C C . ILE A 1 75 ? -0.165 7.589 10.090 1.00 96.19 75 ILE A C 1
ATOM 581 O O . ILE A 1 75 ? 0.717 8.352 10.486 1.00 96.19 75 ILE A O 1
ATOM 585 N N . ILE A 1 76 ? -0.439 6.436 10.693 1.00 96.25 76 ILE A N 1
ATOM 586 C CA . ILE A 1 76 ? 0.345 5.892 11.806 1.00 96.25 76 ILE A CA 1
ATOM 587 C C . ILE A 1 76 ? 1.469 5.041 11.219 1.00 96.25 76 ILE A C 1
ATOM 589 O O . ILE A 1 76 ? 1.225 3.982 10.640 1.00 96.25 76 ILE A O 1
ATOM 593 N N . GLN A 1 77 ? 2.702 5.523 11.346 1.00 95.94 77 GLN A N 1
ATOM 594 C CA . GLN A 1 77 ? 3.890 4.846 10.831 1.00 95.94 77 GLN A CA 1
ATOM 595 C C . GLN A 1 77 ? 4.572 4.055 11.944 1.00 95.94 77 GLN A C 1
ATOM 597 O O . GLN A 1 77 ? 4.777 4.583 13.034 1.00 95.94 77 GLN A O 1
ATOM 602 N N . SER A 1 78 ? 4.973 2.815 11.670 1.00 96.50 78 SER A N 1
ATOM 603 C CA . SER A 1 78 ? 5.699 1.995 12.641 1.00 96.50 78 SER A CA 1
ATOM 604 C C . SER A 1 78 ? 6.720 1.080 11.971 1.00 96.50 78 SER A C 1
ATOM 606 O O . SER A 1 78 ? 6.518 0.587 10.865 1.00 96.50 78 SER A O 1
ATOM 608 N N . MET A 1 79 ? 7.824 0.820 12.670 1.00 96.75 79 MET A N 1
ATOM 609 C CA . MET A 1 79 ? 8.783 -0.239 12.323 1.00 96.75 79 MET A CA 1
ATOM 610 C C . MET A 1 79 ? 8.561 -1.502 13.178 1.00 96.75 79 MET A C 1
ATOM 612 O O . MET A 1 79 ? 9.291 -2.485 13.045 1.00 96.75 79 MET A O 1
ATOM 616 N N . ASN A 1 80 ? 7.565 -1.497 14.077 1.00 94.19 80 ASN A N 1
ATOM 617 C CA . ASN A 1 80 ? 7.262 -2.619 14.961 1.00 94.19 80 ASN A CA 1
ATOM 618 C C . ASN A 1 80 ? 6.479 -3.713 14.219 1.00 94.19 80 ASN A C 1
ATOM 620 O O . ASN A 1 80 ? 5.262 -3.855 14.355 1.00 94.19 80 ASN A O 1
ATOM 624 N N . GLY A 1 81 ? 7.196 -4.527 13.442 1.00 93.88 81 GLY A N 1
ATOM 625 C CA . GLY A 1 81 ? 6.589 -5.618 12.678 1.00 93.88 81 GLY A CA 1
ATOM 626 C C . GLY A 1 81 ? 5.855 -6.647 13.548 1.00 93.88 81 GLY A C 1
ATOM 627 O O . GLY A 1 81 ? 4.856 -7.213 13.118 1.00 93.88 81 GLY A O 1
ATOM 628 N N . LYS A 1 82 ? 6.289 -6.874 14.795 1.00 95.25 82 LYS A N 1
ATOM 629 C CA . LYS A 1 82 ? 5.633 -7.842 15.690 1.00 95.25 82 LYS A CA 1
ATOM 630 C C . LYS A 1 82 ? 4.211 -7.408 16.047 1.00 95.25 82 LYS A C 1
ATOM 632 O O . LYS A 1 82 ? 3.299 -8.232 16.039 1.00 95.25 82 LYS A O 1
ATOM 637 N N . GLU A 1 83 ? 4.029 -6.135 16.377 1.00 95.12 83 GLU A N 1
ATOM 638 C CA . GLU A 1 83 ? 2.713 -5.610 16.736 1.00 95.12 83 GLU A CA 1
ATOM 639 C C . GLU A 1 83 ? 1.792 -5.514 15.521 1.00 95.12 83 GLU A C 1
ATOM 641 O O . GLU A 1 83 ? 0.644 -5.954 15.578 1.00 95.12 83 GLU A O 1
ATOM 646 N N . ALA A 1 84 ? 2.325 -5.061 14.385 1.00 96.44 84 ALA A N 1
ATOM 647 C CA . ALA A 1 84 ? 1.584 -5.040 13.131 1.00 96.44 84 ALA A CA 1
ATOM 648 C C . ALA A 1 84 ? 1.096 -6.435 12.718 1.00 96.44 84 ALA A C 1
ATOM 650 O O . ALA A 1 84 ? -0.073 -6.605 12.372 1.00 96.44 84 ALA A O 1
ATOM 651 N N . PHE A 1 85 ? 1.962 -7.449 12.827 1.00 96.69 85 PHE A N 1
ATOM 652 C CA . PHE A 1 85 ? 1.600 -8.843 12.582 1.00 96.69 85 PHE A CA 1
ATOM 653 C C . PHE A 1 85 ? 0.439 -9.293 13.475 1.00 96.69 85 PHE A C 1
ATOM 655 O O . PHE A 1 85 ? -0.513 -9.898 12.987 1.00 96.69 85 PHE A O 1
ATOM 662 N N . TYR A 1 86 ? 0.481 -8.972 14.772 1.00 95.81 86 TYR A N 1
ATOM 663 C CA . TYR A 1 86 ? -0.598 -9.314 15.697 1.00 95.81 86 TYR A CA 1
ATOM 664 C C . TYR A 1 86 ? -1.931 -8.668 15.287 1.00 95.81 86 TYR A C 1
ATOM 666 O O . TYR A 1 86 ? -2.948 -9.360 15.215 1.00 95.81 86 TYR A O 1
ATOM 674 N N . CYS A 1 87 ? -1.923 -7.379 14.944 1.00 94.88 87 CYS A N 1
ATOM 675 C CA . CYS A 1 87 ? -3.121 -6.664 14.505 1.00 94.88 87 CYS A CA 1
ATOM 676 C C . CYS A 1 87 ? -3.713 -7.211 13.201 1.00 94.88 87 CYS A C 1
ATOM 678 O O . CYS A 1 87 ? -4.929 -7.373 13.095 1.00 94.88 87 CYS A O 1
ATOM 680 N N . LEU A 1 88 ? -2.869 -7.519 12.214 1.00 96.81 88 LEU A N 1
ATOM 681 C CA . LEU A 1 88 ? -3.305 -8.112 10.948 1.00 96.81 88 LEU A CA 1
ATOM 682 C C . LEU A 1 88 ? -3.873 -9.522 11.159 1.00 96.81 88 LEU A C 1
ATOM 684 O O . LEU A 1 88 ? -4.943 -9.847 10.639 1.00 96.81 88 LEU A O 1
ATOM 688 N N . ASN A 1 89 ? -3.229 -10.329 12.005 1.00 95.69 89 ASN A N 1
ATOM 689 C CA . ASN A 1 89 ? -3.671 -11.689 12.295 1.00 95.69 89 ASN A CA 1
ATOM 690 C C . ASN A 1 89 ? -5.035 -11.727 13.011 1.00 95.69 89 ASN A C 1
ATOM 692 O O . ASN A 1 89 ? -5.862 -12.583 12.706 1.00 95.69 89 ASN A O 1
ATOM 696 N N . GLN A 1 90 ? -5.331 -10.765 13.895 1.00 94.56 90 GLN A N 1
ATOM 697 C CA . GLN A 1 90 ? -6.669 -10.609 14.493 1.00 94.56 90 GLN A CA 1
ATOM 698 C C . GLN A 1 90 ? -7.773 -10.322 13.462 1.00 94.56 90 GLN A C 1
ATOM 700 O O . GLN A 1 90 ? -8.956 -10.513 13.742 1.00 94.56 90 GLN A O 1
ATOM 705 N N . ARG A 1 91 ? -7.395 -9.859 12.268 1.00 94.94 91 ARG A N 1
ATOM 706 C CA . ARG A 1 91 ? -8.286 -9.604 11.131 1.00 94.94 91 ARG A CA 1
ATOM 707 C C . ARG A 1 91 ? -8.194 -10.698 10.061 1.00 94.94 91 ARG A C 1
ATOM 709 O O . ARG A 1 91 ? -8.607 -10.469 8.929 1.00 94.94 91 ARG A O 1
ATOM 716 N N . ASN A 1 92 ? -7.699 -11.885 10.428 1.00 95.06 92 ASN A N 1
ATOM 717 C CA . ASN A 1 92 ? -7.519 -13.046 9.551 1.00 95.06 92 ASN A CA 1
ATOM 718 C C . ASN A 1 92 ? -6.624 -12.769 8.331 1.00 95.06 92 ASN A C 1
ATOM 720 O O . ASN A 1 92 ? -6.794 -13.397 7.288 1.00 95.06 92 ASN A O 1
ATOM 724 N N . PHE A 1 93 ? -5.675 -11.837 8.452 1.00 96.06 93 PHE A N 1
ATOM 725 C CA . PHE A 1 93 ? -4.668 -11.581 7.429 1.00 96.06 93 PHE A CA 1
ATOM 726 C C . PHE A 1 93 ? -3.305 -12.091 7.899 1.00 96.06 93 PHE A C 1
ATOM 728 O O . PHE A 1 93 ? -2.801 -11.676 8.944 1.00 96.06 93 PHE A O 1
ATOM 735 N N . THR A 1 94 ? -2.699 -12.994 7.130 1.00 94.75 94 THR A N 1
ATOM 736 C CA . THR A 1 94 ? -1.359 -13.516 7.416 1.00 94.75 94 THR A CA 1
ATOM 737 C C . THR A 1 94 ? -0.324 -12.714 6.644 1.00 94.75 94 THR A C 1
ATOM 739 O O . THR A 1 94 ? -0.185 -12.867 5.436 1.00 94.75 94 THR A O 1
ATOM 742 N N . TRP A 1 95 ? 0.429 -11.886 7.360 1.00 94.81 95 TRP A N 1
ATOM 743 C CA . TRP A 1 95 ? 1.505 -11.088 6.784 1.00 94.81 95 TRP A CA 1
ATOM 744 C C . TRP A 1 95 ? 2.855 -11.806 6.882 1.00 94.81 95 TRP A C 1
ATOM 746 O O . TRP A 1 95 ? 3.187 -12.396 7.911 1.00 94.81 95 TRP A O 1
ATOM 756 N N . ASN A 1 96 ? 3.654 -11.727 5.819 1.00 93.25 96 ASN A N 1
ATOM 757 C CA . ASN A 1 96 ? 4.966 -12.373 5.701 1.00 93.25 96 ASN A CA 1
ATOM 758 C C . ASN A 1 96 ? 6.148 -11.470 6.115 1.00 93.25 96 ASN A C 1
ATOM 760 O O . ASN A 1 96 ? 7.296 -11.821 5.847 1.00 93.25 96 ASN A O 1
ATOM 764 N N . PHE A 1 97 ? 5.878 -10.327 6.755 1.00 93.81 97 PHE A N 1
ATOM 765 C CA . PHE A 1 97 ? 6.858 -9.298 7.137 1.00 93.81 97 PHE A CA 1
ATOM 766 C C . PHE A 1 97 ? 7.464 -8.483 5.976 1.00 93.81 97 PHE A C 1
ATOM 768 O O . PHE A 1 97 ? 8.401 -7.713 6.191 1.00 93.81 97 PHE A O 1
ATOM 775 N N . GLY A 1 98 ? 6.926 -8.594 4.757 1.00 95.25 98 GLY A N 1
ATOM 776 C CA . GLY A 1 98 ? 7.304 -7.739 3.630 1.00 95.25 98 GLY A CA 1
ATOM 777 C C . GLY A 1 98 ? 6.892 -6.276 3.837 1.00 95.25 98 GLY A C 1
ATOM 778 O O . GLY A 1 98 ? 5.761 -5.998 4.230 1.00 95.25 98 GLY A O 1
ATOM 779 N N . VAL A 1 99 ? 7.799 -5.335 3.556 1.00 97.56 99 VAL A N 1
ATOM 780 C CA . VAL A 1 99 ? 7.552 -3.883 3.644 1.00 97.56 99 VAL A CA 1
ATOM 781 C C . VAL A 1 99 ? 7.852 -3.172 2.309 1.00 97.56 99 VAL A C 1
ATOM 783 O O . VAL A 1 99 ? 8.733 -3.625 1.576 1.00 97.56 99 VAL A O 1
ATOM 786 N N . PRO A 1 100 ? 7.180 -2.045 1.998 1.00 98.38 100 PRO A N 1
ATOM 787 C CA . PRO A 1 100 ? 6.123 -1.431 2.796 1.00 98.38 100 PRO A CA 1
ATOM 788 C C . PRO A 1 100 ? 4.801 -2.196 2.690 1.00 98.38 100 PRO A C 1
ATOM 790 O O . PRO A 1 100 ? 4.462 -2.739 1.636 1.00 98.38 100 PRO A O 1
ATOM 793 N N . ILE A 1 101 ? 4.054 -2.186 3.791 1.00 98.56 101 ILE A N 1
ATOM 794 C CA . ILE A 1 101 ? 2.655 -2.614 3.844 1.00 98.56 101 ILE A CA 1
ATOM 795 C C . ILE A 1 101 ? 1.825 -1.468 4.418 1.00 98.56 101 ILE A C 1
ATOM 797 O O . ILE A 1 101 ? 2.186 -0.868 5.435 1.00 98.56 101 ILE A O 1
ATOM 801 N N . VAL A 1 102 ? 0.720 -1.154 3.749 1.00 98.69 102 VAL A N 1
ATOM 802 C CA . VAL A 1 102 ? -0.245 -0.139 4.174 1.00 98.69 102 VAL A CA 1
ATOM 803 C C . VAL A 1 102 ? -1.578 -0.816 4.406 1.00 98.69 102 VAL A C 1
ATOM 805 O O . VAL A 1 102 ? -2.017 -1.614 3.581 1.00 98.69 102 VAL A O 1
ATOM 808 N N . PHE A 1 103 ? -2.246 -0.503 5.509 1.00 98.44 103 PHE A N 1
ATOM 809 C CA . PHE A 1 103 ? -3.549 -1.089 5.785 1.00 98.44 103 PHE A CA 1
ATOM 810 C C . PHE A 1 103 ? -4.474 -0.157 6.556 1.00 98.44 103 PHE A C 1
ATOM 812 O O . PHE A 1 103 ? -4.040 0.716 7.306 1.00 98.44 103 PHE A O 1
ATOM 819 N N . ALA A 1 104 ? -5.776 -0.359 6.380 1.00 98.00 104 ALA A N 1
ATOM 820 C CA . ALA A 1 104 ? -6.811 0.358 7.112 1.00 98.00 104 ALA A CA 1
ATOM 821 C C . ALA A 1 104 ? -8.057 -0.514 7.288 1.00 98.00 104 ALA A C 1
ATOM 823 O O . ALA A 1 104 ? -8.291 -1.450 6.518 1.00 98.00 104 ALA A O 1
ATOM 824 N N . LEU A 1 105 ? -8.873 -0.186 8.290 1.00 97.12 105 LEU A N 1
ATOM 825 C CA . LEU A 1 105 ? -10.162 -0.830 8.521 1.00 97.12 105 LEU A CA 1
ATOM 826 C C . LEU A 1 105 ? -11.290 0.094 8.054 1.00 97.12 105 LEU A C 1
ATOM 828 O O . LEU A 1 105 ? -11.514 1.159 8.629 1.00 97.12 105 LEU A O 1
ATOM 832 N N . VAL A 1 106 ? -12.001 -0.325 7.008 1.00 95.69 106 VAL A N 1
ATOM 833 C CA . VAL A 1 106 ? -13.107 0.418 6.392 1.00 95.69 106 VAL A CA 1
ATOM 834 C C . VAL A 1 106 ? -14.375 -0.409 6.554 1.00 95.69 106 VAL A C 1
ATOM 836 O O . VAL A 1 106 ? -14.460 -1.488 5.974 1.00 95.69 106 VAL A O 1
ATOM 839 N N . ASN A 1 107 ? -15.370 0.079 7.301 1.00 92.81 107 ASN A N 1
ATOM 840 C CA . ASN A 1 107 ? -16.638 -0.639 7.522 1.00 92.81 107 ASN A CA 1
ATOM 841 C C . ASN A 1 107 ? -16.412 -2.109 7.945 1.00 92.81 107 ASN A C 1
ATOM 843 O O . ASN A 1 107 ? -16.902 -3.031 7.296 1.00 92.81 107 ASN A O 1
ATOM 847 N N . ASP A 1 108 ? -15.574 -2.314 8.968 1.00 92.31 108 ASP A N 1
ATOM 848 C CA . ASP A 1 108 ? -15.140 -3.623 9.492 1.00 92.31 108 ASP A CA 1
ATOM 849 C C . ASP A 1 108 ? -14.379 -4.532 8.510 1.00 92.31 108 ASP A C 1
ATOM 851 O O . ASP A 1 108 ? -14.035 -5.669 8.843 1.00 92.31 108 ASP A O 1
ATOM 855 N N . LYS A 1 109 ? -14.039 -4.032 7.319 1.00 95.25 109 LYS A N 1
ATOM 856 C CA . LYS A 1 109 ? -13.244 -4.745 6.323 1.00 95.25 109 LYS A CA 1
ATOM 857 C C . LYS A 1 109 ? -11.813 -4.229 6.293 1.00 95.25 109 LYS A C 1
ATOM 859 O O . LYS A 1 109 ? -11.574 -3.037 6.103 1.00 95.25 109 LYS A O 1
ATOM 864 N N . LEU A 1 110 ? -10.859 -5.145 6.440 1.00 97.62 110 LEU A N 1
ATOM 865 C CA . LEU A 1 110 ? -9.445 -4.837 6.281 1.00 97.62 110 LEU A CA 1
ATOM 866 C C . LEU A 1 110 ? -9.128 -4.632 4.794 1.00 97.62 110 LEU A C 1
ATOM 868 O O . LEU A 1 110 ? -9.424 -5.493 3.963 1.00 97.62 110 LEU A O 1
ATOM 872 N N . ILE A 1 111 ? -8.524 -3.492 4.474 1.00 98.31 111 ILE A N 1
ATOM 873 C CA . ILE A 1 111 ? -7.903 -3.222 3.178 1.00 98.31 111 ILE A CA 1
ATOM 874 C C . ILE A 1 111 ? -6.395 -3.237 3.390 1.00 98.31 111 ILE A C 1
ATOM 876 O O . ILE A 1 111 ? -5.906 -2.558 4.291 1.00 98.31 111 ILE A O 1
ATOM 880 N N . VAL A 1 112 ? -5.681 -4.008 2.571 1.00 98.50 112 VAL A N 1
ATOM 881 C CA . VAL A 1 112 ? -4.224 -4.161 2.635 1.00 98.50 112 VAL A CA 1
ATOM 882 C C . VAL A 1 112 ? -3.626 -3.857 1.269 1.00 98.50 112 VAL A C 1
ATOM 884 O O . VAL A 1 112 ? -4.120 -4.347 0.254 1.00 98.50 112 VAL A O 1
ATOM 887 N N . ILE A 1 113 ? -2.568 -3.054 1.263 1.00 98.69 113 ILE A N 1
ATOM 888 C CA . ILE A 1 113 ? -1.744 -2.735 0.104 1.00 98.69 113 ILE A CA 1
ATOM 889 C C . ILE A 1 113 ? -0.321 -3.201 0.408 1.00 98.69 113 ILE A C 1
ATOM 891 O O . ILE A 1 113 ? 0.278 -2.745 1.384 1.00 98.69 113 ILE A O 1
ATOM 895 N N . GLU A 1 114 ? 0.226 -4.078 -0.428 1.00 97.44 114 GLU A N 1
ATOM 896 C CA . GLU A 1 114 ? 1.594 -4.586 -0.293 1.00 97.44 114 GLU A CA 1
ATOM 897 C C . GLU A 1 114 ? 2.445 -4.235 -1.508 1.00 97.44 114 GLU A C 1
ATOM 899 O O . GLU A 1 114 ? 1.977 -4.270 -2.645 1.00 97.44 114 GLU A O 1
ATOM 904 N N . GLY A 1 115 ? 3.723 -3.946 -1.252 1.00 90.44 115 GLY A N 1
ATOM 905 C CA . GLY A 1 115 ? 4.724 -3.761 -2.297 1.00 90.44 115 GLY A CA 1
ATOM 906 C C . GLY A 1 115 ? 4.506 -2.471 -3.080 1.00 90.44 115 GLY A C 1
ATOM 907 O O . GLY A 1 115 ? 3.847 -2.471 -4.107 1.00 90.44 115 GLY A O 1
ATOM 908 N N . TYR A 1 116 ? 5.088 -1.371 -2.603 1.00 98.25 116 TYR A N 1
ATOM 909 C CA . TYR A 1 116 ? 5.141 -0.103 -3.338 1.00 98.25 116 TYR A CA 1
ATOM 910 C C . TYR A 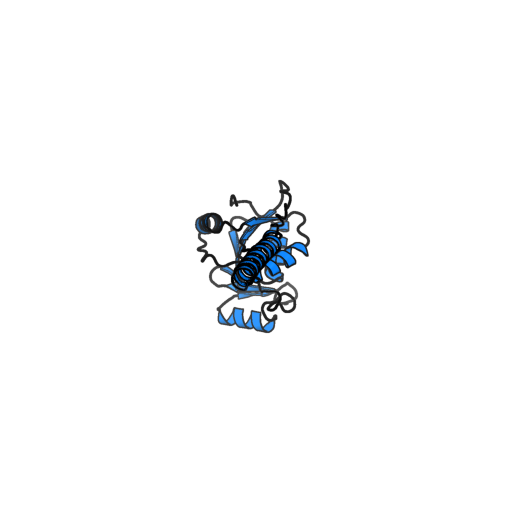1 116 ? 6.405 -0.057 -4.220 1.00 98.25 116 TYR A C 1
ATOM 912 O O . TYR A 1 116 ? 7.446 -0.557 -3.782 1.00 98.25 116 TYR A O 1
ATOM 920 N N . PRO A 1 117 ? 6.386 0.509 -5.442 1.00 98.12 117 PRO A N 1
ATOM 921 C CA . PRO A 1 117 ? 7.594 0.641 -6.257 1.00 98.12 117 PRO A CA 1
ATOM 922 C C . PRO A 1 117 ? 8.667 1.468 -5.537 1.00 98.12 117 PRO A C 1
ATOM 924 O O . PRO A 1 117 ? 8.362 2.355 -4.746 1.00 98.12 117 PRO A O 1
ATOM 927 N N . SER A 1 118 ? 9.945 1.206 -5.809 1.00 98.44 118 SER A N 1
ATOM 928 C CA . SER A 1 118 ? 10.983 2.204 -5.532 1.00 98.44 118 SER A CA 1
ATOM 929 C C . SER A 1 118 ? 10.900 3.330 -6.566 1.00 98.44 118 SER A C 1
ATOM 931 O O . SER A 1 118 ? 10.324 3.151 -7.640 1.00 98.44 118 SER A O 1
ATOM 933 N N . SER A 1 119 ? 11.557 4.463 -6.317 1.00 98.06 119 SER A N 1
ATOM 934 C CA . SER A 1 119 ? 11.553 5.592 -7.260 1.00 98.06 119 SER A CA 1
ATOM 935 C C . SER A 1 119 ? 12.092 5.230 -8.652 1.00 98.06 119 SER A C 1
ATOM 937 O O . SER A 1 119 ? 11.674 5.811 -9.643 1.00 98.06 119 SER A O 1
ATOM 939 N N . SER A 1 120 ? 13.002 4.252 -8.757 1.00 97.81 120 SER A N 1
ATOM 940 C CA . SER A 1 120 ? 13.528 3.767 -10.046 1.00 97.81 120 SER A CA 1
ATOM 941 C C . SER A 1 120 ? 12.588 2.812 -10.786 1.00 97.81 120 SER A C 1
ATOM 943 O O . SER A 1 120 ? 12.794 2.540 -11.968 1.00 97.81 120 SER A O 1
ATOM 945 N N . GLN A 1 121 ? 11.592 2.267 -10.090 1.00 98.25 121 GLN A N 1
ATOM 946 C CA . GLN A 1 121 ? 10.579 1.383 -10.655 1.00 98.25 121 GLN A CA 1
ATOM 947 C C . GLN A 1 121 ? 9.269 2.117 -10.928 1.00 98.25 121 GLN A C 1
ATOM 949 O O . GLN A 1 121 ? 8.473 1.632 -11.724 1.00 98.25 121 GLN A O 1
ATOM 954 N N . ASP A 1 122 ? 9.035 3.252 -10.278 1.00 98.25 122 ASP A N 1
ATOM 955 C CA . ASP A 1 122 ? 7.870 4.090 -10.513 1.00 98.25 122 ASP A CA 1
ATOM 956 C C . ASP A 1 122 ? 7.969 4.768 -11.886 1.00 98.25 122 ASP A C 1
ATOM 958 O O . ASP A 1 122 ? 8.880 5.549 -12.165 1.00 98.25 122 ASP A O 1
ATOM 962 N N . VAL A 1 123 ? 7.011 4.459 -12.756 1.00 98.19 123 VAL A N 1
ATOM 963 C CA . VAL A 1 123 ? 6.821 5.155 -14.026 1.00 98.19 123 VAL A CA 1
ATOM 964 C C . VAL A 1 123 ? 5.404 5.709 -14.049 1.00 98.19 123 VAL A C 1
ATOM 966 O O . VAL A 1 123 ? 4.439 4.977 -14.281 1.00 98.19 123 VAL A O 1
ATOM 969 N N . ASN A 1 124 ? 5.292 7.021 -13.836 1.00 96.94 124 ASN A N 1
ATOM 970 C CA . ASN A 1 124 ? 4.026 7.760 -13.784 1.00 96.94 124 ASN A CA 1
ATOM 971 C C . ASN A 1 124 ? 3.034 7.214 -12.738 1.00 96.94 124 ASN A C 1
ATOM 973 O O . ASN A 1 124 ? 1.833 7.186 -12.987 1.00 96.94 124 ASN A O 1
ATOM 977 N N . GLY A 1 125 ? 3.525 6.774 -11.581 1.00 97.06 125 GLY A N 1
ATOM 978 C CA . GLY A 1 125 ? 2.729 6.246 -10.475 1.00 97.06 125 GLY A CA 1
ATOM 979 C C . GLY A 1 125 ? 2.452 4.743 -10.534 1.00 97.06 125 GLY A C 1
ATOM 980 O O . GLY A 1 125 ? 1.785 4.236 -9.634 1.00 97.06 125 GLY A O 1
ATOM 981 N N . TYR A 1 126 ? 2.952 4.035 -11.553 1.00 98.12 126 TYR A N 1
ATOM 982 C CA . TYR A 1 126 ? 2.778 2.589 -11.740 1.00 98.12 126 TYR A CA 1
ATOM 983 C C . TYR A 1 126 ? 4.101 1.833 -11.591 1.00 98.12 126 TYR A C 1
ATOM 985 O O . TYR A 1 126 ? 5.160 2.326 -11.989 1.00 98.12 126 TYR A O 1
ATOM 993 N N . PHE A 1 127 ? 4.039 0.588 -11.124 1.00 97.19 127 PHE A N 1
ATOM 994 C CA . PHE A 1 127 ? 5.176 -0.324 -11.069 1.00 97.19 127 PHE A CA 1
ATOM 995 C C . PHE A 1 127 ? 5.637 -0.723 -12.477 1.00 97.19 127 PHE A C 1
ATOM 997 O O . PHE A 1 127 ? 4.981 -1.472 -13.199 1.00 97.19 127 PHE A O 1
ATOM 1004 N N . LEU A 1 128 ? 6.808 -0.219 -12.865 1.00 97.31 128 LEU A N 1
ATOM 1005 C CA . LEU A 1 128 ? 7.431 -0.381 -14.180 1.00 97.31 128 LEU A CA 1
ATOM 1006 C C . LEU A 1 128 ? 6.550 0.107 -15.347 1.00 97.31 128 LEU A C 1
ATOM 1008 O O . LEU A 1 128 ? 6.783 -0.269 -16.499 1.00 97.31 128 LEU A O 1
ATOM 1012 N N . GLY A 1 129 ? 5.576 0.970 -15.054 1.00 97.62 129 GLY A N 1
ATOM 1013 C CA . GLY A 1 129 ? 4.625 1.526 -16.011 1.00 97.62 129 GLY A CA 1
ATOM 1014 C C . GLY A 1 129 ? 3.329 0.723 -16.130 1.00 97.62 129 GLY A C 1
ATOM 1015 O O . GLY A 1 129 ? 3.295 -0.490 -15.925 1.00 97.62 129 GLY A O 1
ATOM 1016 N N . LYS A 1 130 ? 2.258 1.424 -16.518 1.00 97.56 130 LYS A N 1
ATOM 1017 C CA . LYS A 1 130 ? 0.882 0.906 -16.593 1.00 97.56 130 LYS A CA 1
ATOM 1018 C C . LYS A 1 130 ? 0.766 -0.440 -17.316 1.00 97.56 130 LYS A C 1
ATOM 1020 O O . LYS A 1 130 ? 0.211 -1.381 -16.765 1.00 97.56 130 LYS A O 1
ATOM 1025 N N . GLU A 1 131 ? 1.314 -0.556 -18.527 1.00 97.44 131 GLU A N 1
ATOM 1026 C CA . GLU A 1 131 ? 1.187 -1.782 -19.334 1.00 97.44 131 GLU A CA 1
ATOM 1027 C C . GLU A 1 131 ? 1.833 -3.003 -18.666 1.00 97.44 131 GLU A C 1
ATOM 1029 O O . GLU A 1 131 ? 1.282 -4.106 -18.708 1.00 97.44 131 GLU A O 1
ATOM 1034 N N . LYS A 1 132 ? 2.995 -2.815 -18.026 1.00 97.50 132 LYS A N 1
ATOM 1035 C CA . LYS A 1 132 ? 3.678 -3.899 -17.314 1.00 97.50 132 LYS A CA 1
ATOM 1036 C C . LYS A 1 132 ? 2.911 -4.296 -16.068 1.00 97.50 132 LYS A C 1
ATOM 1038 O O . LYS A 1 132 ? 2.735 -5.489 -15.844 1.00 97.50 132 LYS A O 1
ATOM 1043 N N . GLU A 1 133 ? 2.435 -3.330 -15.293 1.00 97.94 133 GLU A N 1
ATOM 1044 C CA . GLU A 1 133 ? 1.655 -3.617 -14.093 1.00 97.94 133 GLU A CA 1
ATOM 1045 C C . GLU A 1 133 ? 0.336 -4.337 -14.421 1.00 97.94 133 GLU A C 1
ATOM 1047 O O . GLU A 1 133 ? 0.018 -5.346 -13.794 1.00 97.94 133 GLU A O 1
ATOM 1052 N N . GLU A 1 134 ? -0.384 -3.913 -15.467 1.00 97.50 134 GLU A N 1
ATOM 1053 C CA . GLU A 1 134 ? -1.584 -4.609 -15.952 1.00 97.50 134 GLU A CA 1
ATOM 1054 C C . GLU A 1 134 ? -1.282 -6.048 -16.404 1.00 97.50 134 GLU A C 1
ATOM 1056 O O . GLU A 1 134 ? -2.061 -6.970 -16.143 1.00 97.50 134 GLU A O 1
ATOM 1061 N N . SER A 1 135 ? -0.150 -6.259 -17.084 1.00 96.94 135 SER A N 1
ATOM 1062 C CA . SER A 1 135 ? 0.301 -7.593 -17.494 1.00 96.94 135 SER A CA 1
ATOM 1063 C C . SER A 1 135 ? 0.626 -8.475 -16.284 1.00 96.94 135 SER A C 1
ATOM 1065 O O . SER A 1 135 ? 0.161 -9.615 -16.200 1.00 96.94 135 SER A O 1
ATOM 1067 N N . PHE A 1 136 ? 1.346 -7.928 -15.297 1.00 96.06 136 PHE A N 1
ATOM 1068 C CA . PHE A 1 136 ? 1.630 -8.614 -14.038 1.00 96.06 136 PHE A CA 1
ATOM 1069 C C . PHE A 1 136 ? 0.346 -8.979 -13.299 1.00 96.06 136 PHE A C 1
ATOM 1071 O O . PHE A 1 136 ? 0.194 -10.130 -12.891 1.00 96.06 136 PHE A O 1
ATOM 1078 N N . CYS A 1 137 ? -0.606 -8.049 -13.206 1.00 97.56 137 CYS A N 1
ATOM 1079 C CA . CYS A 1 137 ? -1.909 -8.292 -12.600 1.00 97.56 137 CYS A CA 1
ATOM 1080 C C . CYS A 1 137 ? -2.587 -9.524 -13.208 1.00 97.56 137 CYS A C 1
ATOM 1082 O O . CYS A 1 137 ? -2.957 -10.451 -12.490 1.00 97.56 137 CYS A O 1
ATOM 1084 N N . LYS A 1 138 ? -2.659 -9.586 -14.544 1.00 96.88 138 LYS A N 1
ATOM 1085 C CA . LYS A 1 138 ? -3.242 -10.723 -15.272 1.00 96.88 138 LYS A CA 1
ATOM 1086 C C . LYS A 1 138 ? -2.485 -12.027 -15.014 1.00 96.88 138 LYS A C 1
ATOM 1088 O O . LYS A 1 138 ? -3.121 -13.051 -14.787 1.00 96.88 138 LYS A O 1
ATOM 1093 N N . SER A 1 139 ? -1.149 -11.999 -15.009 1.00 97.00 139 SER A N 1
ATOM 1094 C CA . SER A 1 139 ? -0.324 -13.197 -14.768 1.00 97.00 139 SER A CA 1
ATOM 1095 C C . SER A 1 139 ? -0.481 -13.793 -13.365 1.00 97.00 139 SER A C 1
ATOM 1097 O O . SER A 1 139 ? -0.257 -14.984 -13.180 1.00 97.00 139 SER A O 1
ATOM 1099 N N . MET A 1 140 ? -0.887 -12.975 -12.390 1.00 96.06 140 MET A N 1
ATOM 1100 C CA . MET A 1 140 ? -1.136 -13.392 -11.008 1.00 96.06 140 MET A CA 1
ATOM 1101 C C . MET A 1 140 ? -2.616 -13.705 -10.749 1.00 96.06 140 MET A C 1
ATOM 1103 O O . MET A 1 140 ? -3.036 -13.787 -9.595 1.00 96.06 140 MET A O 1
ATOM 1107 N N . ASN A 1 141 ? -3.423 -13.841 -11.808 1.00 97.50 141 ASN A N 1
ATOM 1108 C CA . ASN A 1 141 ? -4.879 -13.978 -11.732 1.00 97.50 141 ASN A CA 1
ATOM 1109 C C . ASN A 1 141 ? -5.543 -12.852 -10.913 1.00 97.50 141 ASN A C 1
ATOM 1111 O O . ASN A 1 141 ? -6.590 -13.047 -10.296 1.00 97.50 141 ASN A O 1
ATOM 1115 N N . GLY A 1 142 ? -4.921 -11.675 -10.890 1.00 97.69 142 GLY A N 1
ATOM 1116 C CA . GLY A 1 142 ? -5.441 -10.496 -10.227 1.00 97.69 142 GLY A CA 1
ATOM 1117 C C . GLY A 1 142 ? -6.581 -9.856 -11.012 1.00 97.69 142 GLY A C 1
ATOM 1118 O O . GLY A 1 142 ? -6.720 -10.014 -12.226 1.00 97.69 142 GLY A O 1
ATOM 1119 N N . ASN A 1 143 ? -7.401 -9.104 -10.292 1.00 98.00 143 ASN A N 1
ATOM 1120 C CA . ASN A 1 143 ? -8.485 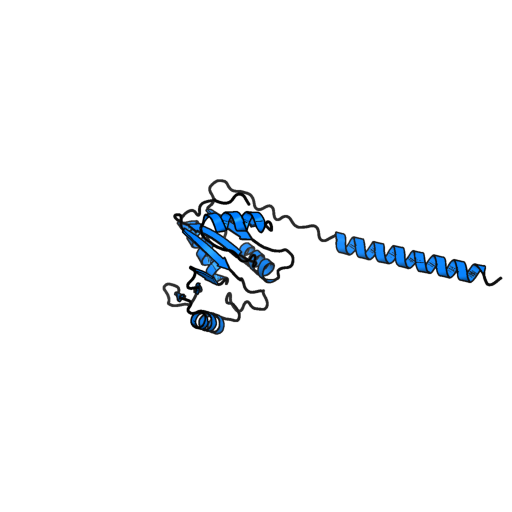-8.312 -10.833 1.00 98.00 143 ASN A CA 1
ATOM 1121 C C . ASN A 1 143 ? -8.023 -6.855 -11.015 1.00 98.00 143 ASN A C 1
ATOM 1123 O O . ASN A 1 143 ? -7.820 -6.162 -10.009 1.00 98.00 143 ASN A O 1
ATOM 1127 N N . PRO A 1 144 ? -7.855 -6.370 -12.257 1.00 97.75 144 PRO A N 1
ATOM 1128 C CA . PRO A 1 144 ? -7.517 -4.976 -12.508 1.00 97.75 144 PRO A CA 1
ATOM 1129 C C . PRO A 1 144 ? -8.689 -4.062 -12.132 1.00 97.75 144 PRO A C 1
ATOM 1131 O O . PRO A 1 144 ? -9.846 -4.339 -12.453 1.00 97.75 144 PRO A O 1
ATOM 1134 N N . ILE A 1 145 ? -8.386 -2.966 -11.445 1.00 98.12 145 ILE A N 1
ATOM 1135 C CA . ILE A 1 145 ? -9.347 -1.941 -11.042 1.00 98.12 145 ILE A CA 1
ATOM 1136 C C . ILE A 1 145 ? -9.153 -0.718 -11.930 1.00 98.12 145 ILE A C 1
ATOM 1138 O O . ILE A 1 145 ? -8.025 -0.279 -12.149 1.00 98.12 145 ILE A O 1
ATOM 1142 N N . TYR A 1 146 ? -10.260 -0.168 -12.421 1.00 97.19 146 TYR A N 1
ATOM 1143 C CA . TYR A 1 146 ? -10.289 0.990 -13.308 1.00 97.19 146 TYR A CA 1
ATOM 1144 C C . TYR A 1 146 ? -11.106 2.120 -12.676 1.00 97.19 146 TYR A C 1
ATOM 1146 O O . TYR A 1 146 ? -12.019 1.867 -11.886 1.00 97.19 146 TYR A O 1
ATOM 1154 N N . ASP A 1 147 ? -10.787 3.362 -13.030 1.00 95.31 147 ASP A N 1
ATOM 1155 C CA . ASP A 1 147 ? -11.622 4.518 -12.717 1.00 95.31 147 ASP A CA 1
ATOM 1156 C C . ASP A 1 147 ? -12.896 4.552 -13.585 1.00 95.31 147 ASP A C 1
ATOM 1158 O O . ASP A 1 147 ? -13.093 3.748 -14.500 1.00 95.31 147 ASP A O 1
ATOM 1162 N N . ASN A 1 148 ? -13.769 5.529 -13.325 1.00 94.31 148 ASN A N 1
ATOM 1163 C CA . ASN A 1 148 ? -15.017 5.707 -14.078 1.00 94.31 148 ASN A CA 1
ATOM 1164 C C . ASN A 1 148 ? -14.805 6.063 -15.561 1.00 94.31 148 ASN A C 1
ATOM 1166 O O . ASN A 1 148 ? -15.745 5.975 -16.347 1.00 94.31 148 ASN A O 1
ATOM 1170 N N . SER A 1 149 ? -13.598 6.485 -15.939 1.00 95.62 149 SER A N 1
ATOM 1171 C CA . SER A 1 149 ? -13.219 6.822 -17.315 1.00 95.62 149 SER A CA 1
ATOM 1172 C C . SER A 1 149 ? -12.558 5.641 -18.038 1.00 95.62 149 SER A C 1
ATOM 1174 O O . SER A 1 149 ? -12.198 5.768 -19.207 1.00 95.62 149 SER A O 1
ATOM 1176 N N . GLY A 1 150 ? -12.393 4.496 -17.367 1.00 95.19 150 GLY A N 1
ATOM 1177 C CA . GLY A 1 150 ? -11.732 3.311 -17.907 1.00 95.19 150 GLY A CA 1
ATOM 1178 C C . GLY A 1 150 ? -10.203 3.339 -17.816 1.00 95.19 150 GLY A C 1
ATOM 1179 O O . GLY A 1 150 ? -9.545 2.510 -18.445 1.00 95.19 150 GLY A O 1
ATOM 1180 N N . ASN A 1 151 ? -9.603 4.252 -17.046 1.00 94.88 151 ASN A N 1
ATOM 1181 C CA . ASN A 1 151 ? -8.164 4.229 -16.785 1.00 94.88 151 ASN A CA 1
ATOM 118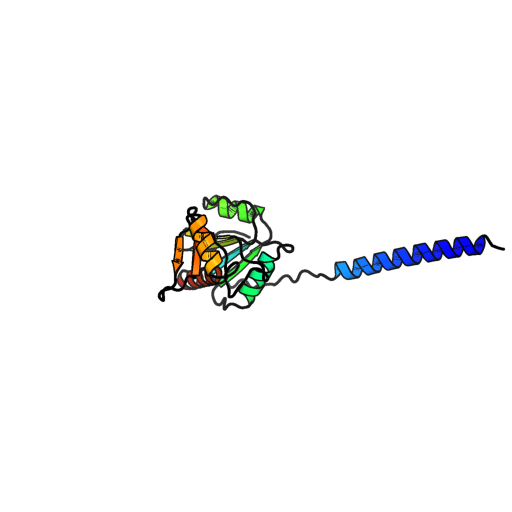2 C C . ASN A 1 151 ? -7.845 3.221 -15.686 1.00 94.88 151 ASN A C 1
ATOM 1184 O O . ASN A 1 151 ? -8.460 3.242 -14.625 1.00 94.88 151 ASN A O 1
ATOM 1188 N N . TYR A 1 152 ? -6.868 2.349 -15.930 1.00 97.19 152 TYR A N 1
ATOM 1189 C CA . TYR A 1 152 ? -6.365 1.432 -14.911 1.00 97.19 152 TYR A CA 1
ATOM 1190 C C . TYR A 1 152 ? -5.808 2.211 -13.721 1.00 97.19 152 TYR A C 1
ATOM 1192 O O . TYR A 1 152 ? -5.086 3.184 -13.914 1.00 97.19 152 TYR A O 1
ATOM 1200 N N . LEU A 1 153 ? -6.137 1.760 -12.515 1.00 97.94 153 LEU A N 1
ATOM 1201 C CA . LEU A 1 153 ? -5.647 2.320 -11.263 1.00 97.94 153 LEU A CA 1
ATOM 1202 C C . LEU A 1 153 ? -4.636 1.375 -10.622 1.00 97.94 153 LEU A C 1
ATOM 1204 O O . LEU A 1 153 ? -3.488 1.750 -10.432 1.00 97.94 153 LEU A O 1
ATOM 1208 N N . PHE A 1 154 ? -5.052 0.155 -10.288 1.00 98.19 154 PHE A N 1
ATOM 1209 C CA . PHE A 1 154 ? -4.228 -0.822 -9.574 1.00 98.19 154 PHE A CA 1
ATOM 1210 C C . PHE A 1 154 ? -4.793 -2.236 -9.722 1.00 98.19 154 PHE A C 1
ATOM 1212 O O . PHE A 1 154 ? -5.891 -2.445 -10.243 1.00 98.19 154 PHE A O 1
ATOM 1219 N N . CYS A 1 155 ? -4.055 -3.221 -9.218 1.00 98.31 155 CYS A N 1
ATOM 1220 C CA . CYS A 1 155 ? -4.451 -4.620 -9.229 1.00 98.31 155 CYS A CA 1
ATOM 1221 C C . CYS A 1 155 ? -4.870 -5.093 -7.841 1.00 98.31 155 CYS A C 1
ATOM 1223 O O . CYS A 1 155 ? -4.187 -4.818 -6.854 1.00 98.31 155 CYS A O 1
ATOM 1225 N N . LYS A 1 156 ? -5.945 -5.877 -7.775 1.00 98.25 156 LYS A N 1
ATOM 1226 C CA . LYS A 1 156 ? -6.330 -6.617 -6.575 1.00 98.25 156 LYS A CA 1
ATOM 1227 C C . LYS A 1 156 ? -6.100 -8.113 -6.771 1.00 98.25 156 LYS A C 1
ATOM 1229 O O . LYS A 1 156 ? -6.691 -8.711 -7.664 1.00 98.25 156 LYS A O 1
ATOM 1234 N N . LEU A 1 157 ? -5.278 -8.722 -5.931 1.00 97.19 157 LEU A N 1
ATOM 1235 C CA . LEU A 1 157 ? -4.964 -10.145 -5.968 1.00 97.19 157 LEU A CA 1
ATOM 1236 C C . LEU A 1 157 ? -6.122 -11.016 -5.428 1.00 97.19 157 LEU A C 1
ATOM 1238 O O . LEU A 1 157 ? -7.006 -10.506 -4.728 1.00 97.19 157 LEU A O 1
ATOM 1242 N N . PRO A 1 158 ? -6.143 -12.331 -5.741 1.00 96.44 158 PRO A N 1
ATOM 1243 C CA . PRO A 1 158 ? -7.198 -13.249 -5.294 1.00 96.44 158 PRO A CA 1
ATOM 1244 C C . PRO A 1 158 ? -7.359 -13.365 -3.773 1.00 96.44 158 PRO A C 1
ATOM 1246 O O . PRO A 1 158 ? -8.467 -13.587 -3.290 1.00 96.44 158 PRO A O 1
ATOM 1249 N N . ASP A 1 159 ? -6.271 -13.195 -3.022 1.00 93.62 159 ASP A N 1
ATOM 1250 C CA . ASP A 1 159 ? -6.263 -13.178 -1.553 1.00 93.62 159 ASP A CA 1
ATOM 1251 C C . ASP A 1 159 ? -6.873 -11.890 -0.962 1.00 93.62 159 ASP A C 1
ATOM 1253 O O . ASP A 1 159 ? -7.114 -11.796 0.240 1.00 93.62 159 ASP A O 1
ATOM 1257 N N . GLY A 1 160 ? -7.176 -10.907 -1.813 1.00 94.75 160 GLY A N 1
ATOM 1258 C CA . GLY A 1 160 ? -7.750 -9.625 -1.442 1.00 94.75 160 GLY A CA 1
ATOM 1259 C C . GLY A 1 160 ? -6.736 -8.491 -1.303 1.00 94.75 160 GLY A C 1
ATOM 1260 O O . GLY A 1 160 ? -7.179 -7.341 -1.213 1.00 94.75 160 GLY A O 1
ATOM 1261 N N . THR A 1 161 ? -5.436 -8.788 -1.337 1.00 97.25 161 THR A N 1
ATOM 1262 C CA . THR A 1 161 ? -4.347 -7.809 -1.259 1.00 97.25 161 THR A CA 1
ATOM 1263 C C . THR A 1 161 ? -4.346 -6.917 -2.496 1.00 97.25 161 THR A C 1
ATOM 1265 O O . THR A 1 161 ? -4.591 -7.369 -3.615 1.00 97.25 161 THR A O 1
ATOM 1268 N N . ILE A 1 162 ? -4.090 -5.625 -2.318 1.00 98.44 162 ILE A N 1
ATOM 1269 C CA . ILE A 1 162 ? -3.904 -4.678 -3.418 1.00 98.44 162 ILE A CA 1
ATOM 1270 C C . ILE A 1 162 ? -2.402 -4.527 -3.678 1.00 98.44 162 ILE A C 1
ATOM 1272 O O . ILE A 1 162 ? -1.626 -4.352 -2.741 1.00 98.44 162 ILE A O 1
ATOM 1276 N N . LEU A 1 163 ? -1.988 -4.575 -4.944 1.00 97.19 163 LEU A N 1
ATOM 1277 C CA . LEU A 1 163 ? -0.607 -4.262 -5.310 1.00 97.19 163 LEU A CA 1
ATOM 1278 C C . LEU A 1 163 ? -0.348 -2.766 -5.131 1.00 97.19 163 LEU A C 1
ATOM 1280 O O . LEU A 1 163 ? -1.123 -1.932 -5.604 1.00 97.19 163 LEU A O 1
ATOM 1284 N N . GLY A 1 164 ? 0.741 -2.433 -4.447 1.00 97.62 164 GLY A N 1
ATOM 1285 C CA . GLY A 1 164 ? 1.105 -1.060 -4.151 1.00 97.62 164 GLY A CA 1
ATOM 1286 C C . GLY A 1 164 ? 1.568 -0.297 -5.382 1.00 97.62 164 GLY A C 1
ATOM 1287 O O . GLY A 1 164 ? 2.558 -0.623 -6.028 1.00 97.62 164 GLY A O 1
ATOM 1288 N N . ASN A 1 165 ? 0.866 0.790 -5.657 1.00 98.62 165 ASN A N 1
ATOM 1289 C CA . ASN A 1 165 ? 1.271 1.834 -6.580 1.00 98.62 165 ASN A CA 1
ATOM 1290 C C . ASN A 1 165 ? 0.671 3.164 -6.092 1.00 98.62 165 ASN A C 1
ATOM 1292 O O . ASN A 1 165 ? -0.076 3.184 -5.105 1.00 98.62 165 ASN A O 1
ATOM 1296 N N . LYS A 1 166 ? 0.986 4.281 -6.751 1.00 98.50 166 LYS A N 1
ATOM 1297 C CA . LYS A 1 166 ? 0.513 5.605 -6.323 1.00 98.50 166 LYS A CA 1
ATOM 1298 C C . LYS A 1 166 ? -1.017 5.665 -6.209 1.00 98.50 166 LYS A C 1
ATOM 1300 O O . LYS A 1 166 ? -1.550 6.134 -5.206 1.00 98.50 166 LYS A O 1
ATOM 1305 N N . TYR A 1 167 ? -1.715 5.141 -7.210 1.00 98.44 167 TYR A N 1
ATOM 1306 C CA . TYR A 1 167 ? -3.173 5.190 -7.306 1.00 98.44 167 TYR A CA 1
ATOM 1307 C C . TYR A 1 167 ? -3.875 4.310 -6.265 1.00 98.44 167 TYR A C 1
ATOM 1309 O O . TYR A 1 167 ? -4.959 4.655 -5.803 1.00 98.44 167 TYR A O 1
ATOM 1317 N N . ALA A 1 168 ? -3.263 3.199 -5.849 1.00 98.56 168 ALA A N 1
ATOM 1318 C CA . ALA A 1 168 ? -3.754 2.370 -4.750 1.00 98.56 168 ALA A CA 1
ATOM 1319 C C . ALA A 1 168 ? -3.723 3.130 -3.414 1.00 98.56 168 ALA A C 1
ATOM 1321 O O . ALA A 1 168 ? -4.665 3.043 -2.624 1.00 98.56 168 ALA A O 1
ATOM 1322 N N . ILE A 1 169 ? -2.657 3.901 -3.175 1.00 98.62 169 ILE A N 1
ATOM 1323 C CA . ILE A 1 169 ? -2.509 4.731 -1.974 1.00 98.62 169 ILE A CA 1
ATOM 1324 C C . ILE A 1 169 ? -3.527 5.874 -1.975 1.00 98.62 169 ILE A C 1
ATOM 1326 O O . ILE A 1 169 ? -4.233 6.057 -0.984 1.00 98.62 169 ILE A O 1
ATOM 1330 N N . GLU A 1 170 ? -3.654 6.593 -3.093 1.00 98.25 170 GLU A N 1
ATOM 1331 C CA . GLU A 1 170 ? -4.664 7.647 -3.268 1.00 98.25 170 GLU A CA 1
ATOM 1332 C C . GLU A 1 170 ? -6.084 7.100 -3.059 1.00 98.25 170 GLU A C 1
ATOM 1334 O O . GLU A 1 170 ? -6.858 7.663 -2.284 1.00 98.25 170 GLU A O 1
ATOM 1339 N N . TYR A 1 171 ? -6.393 5.941 -3.649 1.00 98.00 171 TYR A N 1
ATOM 1340 C CA . TYR A 1 171 ? -7.669 5.256 -3.459 1.00 98.00 171 TYR A CA 1
ATOM 1341 C C . TYR A 1 171 ? -7.965 4.963 -1.985 1.00 98.00 171 TYR A C 1
ATOM 1343 O O . TYR A 1 171 ? -9.081 5.210 -1.524 1.00 98.00 171 TYR A O 1
ATOM 1351 N N . LEU A 1 172 ? -6.991 4.445 -1.229 1.00 98.19 172 LEU A N 1
ATOM 1352 C CA . LEU A 1 172 ? -7.189 4.144 0.189 1.00 98.19 172 LEU A CA 1
ATOM 1353 C C . LEU A 1 172 ? -7.407 5.416 1.016 1.00 98.19 172 LEU A C 1
ATOM 1355 O O . LEU A 1 172 ? -8.281 5.436 1.883 1.00 98.19 172 LEU A O 1
ATOM 1359 N N . ILE A 1 173 ? -6.654 6.481 0.730 1.00 97.75 173 ILE A N 1
ATOM 1360 C CA . ILE A 1 173 ? -6.818 7.786 1.381 1.00 97.75 173 ILE A CA 1
ATOM 1361 C C . ILE A 1 173 ? -8.225 8.328 1.132 1.00 97.75 173 ILE A C 1
ATOM 1363 O O . ILE A 1 173 ? -8.915 8.684 2.088 1.00 97.75 173 ILE A O 1
ATOM 1367 N N . ASP A 1 174 ? -8.687 8.336 -0.117 1.00 96.62 174 ASP A N 1
ATOM 1368 C CA . ASP A 1 174 ? -10.023 8.820 -0.474 1.00 96.62 174 ASP A CA 1
ATOM 1369 C C . ASP A 1 174 ? -11.127 7.961 0.146 1.00 96.62 174 ASP A C 1
ATOM 1371 O O . ASP A 1 174 ? -12.123 8.475 0.671 1.00 96.62 174 ASP A O 1
ATOM 1375 N N . LEU A 1 175 ? -10.932 6.641 0.158 1.00 96.50 175 LEU A N 1
ATOM 1376 C CA . LEU A 1 175 ? -11.839 5.713 0.815 1.00 96.50 175 LEU A CA 1
ATOM 1377 C C . LEU A 1 175 ? -11.945 6.020 2.315 1.00 96.50 175 LEU A C 1
ATOM 1379 O O . LEU A 1 175 ? -13.055 6.048 2.853 1.00 96.50 175 LEU A O 1
ATOM 1383 N N . CYS A 1 176 ? -10.821 6.314 2.970 1.00 96.44 176 CYS A N 1
ATOM 1384 C CA . CYS A 1 176 ? -10.774 6.687 4.377 1.00 96.44 176 CYS A CA 1
ATOM 1385 C C . CYS A 1 176 ? -11.352 8.073 4.658 1.00 96.44 176 CYS A C 1
ATOM 1387 O O . CYS A 1 176 ? -12.051 8.228 5.660 1.00 96.44 176 CYS A O 1
ATOM 1389 N N . LYS A 1 177 ? -11.135 9.065 3.788 1.00 95.00 177 LYS A N 1
ATOM 1390 C CA . LYS A 1 177 ? -11.791 10.380 3.883 1.00 95.00 177 LYS A CA 1
ATOM 1391 C C . LYS A 1 177 ? -13.313 10.244 3.822 1.00 95.00 177 LYS A C 1
ATOM 1393 O O . LYS A 1 177 ? -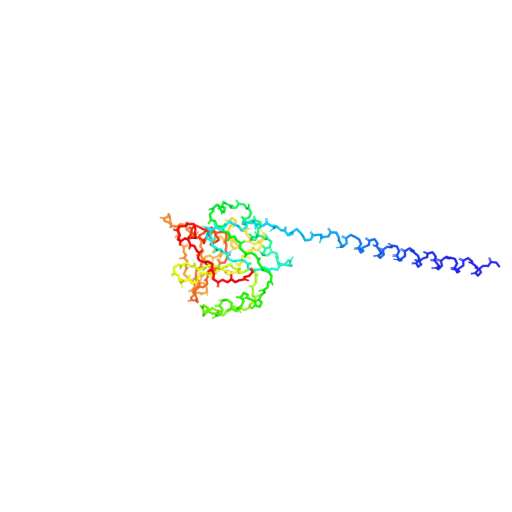14.020 10.907 4.572 1.00 95.00 177 LYS A O 1
ATOM 1398 N N . LYS A 1 178 ? -13.818 9.362 2.953 1.00 94.88 178 LYS A N 1
ATOM 1399 C CA . LYS A 1 178 ? -15.257 9.162 2.739 1.00 94.88 178 LYS A CA 1
ATOM 1400 C C . LYS A 1 178 ? -15.941 8.333 3.830 1.00 94.88 178 LYS A C 1
ATOM 1402 O O . LYS A 1 178 ? -17.096 8.602 4.139 1.00 94.88 178 LYS A O 1
ATOM 1407 N N . ASN A 1 179 ? -15.272 7.309 4.361 1.00 93.88 179 ASN A N 1
ATOM 1408 C CA . ASN A 1 179 ? -15.907 6.298 5.222 1.00 93.88 179 ASN A CA 1
ATOM 1409 C C . ASN A 1 179 ? -15.412 6.301 6.673 1.00 93.88 179 ASN A C 1
ATOM 1411 O O . ASN A 1 179 ? -15.807 5.421 7.428 1.00 93.88 179 ASN A O 1
ATOM 1415 N N . SER A 1 180 ? -14.549 7.241 7.065 1.00 92.00 180 SER A N 1
ATOM 1416 C CA . SER A 1 180 ? -13.992 7.306 8.422 1.00 92.00 180 SER A CA 1
ATOM 1417 C C . SER A 1 180 ? -13.309 6.002 8.860 1.00 92.00 180 SER A C 1
ATOM 1419 O O . SER A 1 180 ? -13.825 5.270 9.703 1.00 92.00 180 SER A O 1
ATOM 1421 N N . CYS A 1 181 ? -12.140 5.696 8.283 1.00 95.56 181 CYS A N 1
ATOM 1422 C CA . CYS A 1 181 ? -11.378 4.491 8.641 1.00 95.56 181 CYS A CA 1
ATOM 1423 C C . CYS A 1 181 ? -11.111 4.397 10.146 1.00 95.56 181 CYS A C 1
ATOM 1425 O O . CYS A 1 181 ? -10.607 5.341 10.759 1.00 95.56 181 CYS A O 1
ATOM 1427 N N . GLN A 1 182 ? -11.425 3.237 10.718 1.00 94.25 182 GLN A N 1
ATOM 1428 C CA . GLN A 1 182 ? -11.384 3.006 12.155 1.00 94.25 182 GLN A CA 1
ATOM 1429 C C . GLN A 1 182 ? -9.958 2.701 12.619 1.00 94.25 182 GLN A C 1
ATOM 1431 O O . GLN A 1 182 ? -9.263 1.869 12.029 1.00 94.25 182 GLN A O 1
ATOM 1436 N N . ALA A 1 183 ? -9.549 3.313 13.729 1.00 93.81 183 ALA A N 1
ATOM 1437 C CA . ALA A 1 183 ? -8.380 2.857 14.467 1.00 93.81 183 ALA A CA 1
ATOM 1438 C C . ALA A 1 183 ? -8.696 1.507 15.132 1.00 93.81 183 ALA A C 1
ATOM 1440 O O . ALA A 1 183 ? -9.720 1.360 15.798 1.00 93.81 183 ALA A O 1
ATOM 1441 N N . PHE A 1 184 ? -7.825 0.516 14.954 1.00 92.88 184 PHE A N 1
ATOM 1442 C CA . PHE A 1 184 ? -8.010 -0.828 15.522 1.00 92.88 184 PHE A CA 1
ATOM 1443 C C . PHE A 1 184 ? -6.716 -1.488 16.007 1.00 92.88 184 PHE A C 1
ATOM 1445 O O . PHE A 1 184 ? -6.762 -2.577 16.573 1.00 92.88 184 PHE A O 1
ATOM 1452 N N . CYS A 1 185 ? -5.576 -0.848 15.767 1.00 90.00 185 CYS A N 1
ATOM 1453 C CA . CYS A 1 185 ? -4.254 -1.303 16.163 1.00 90.00 185 CYS A CA 1
ATOM 1454 C C . CYS A 1 185 ? -3.552 -0.207 16.974 1.00 90.00 185 CYS A C 1
ATOM 1456 O O . CYS A 1 185 ? -3.722 0.981 16.681 1.00 90.00 185 CYS A O 1
ATOM 1458 N N . SER A 1 186 ? -2.778 -0.610 17.978 1.00 85.06 186 SER A N 1
ATOM 1459 C CA . SER A 1 186 ? -2.095 0.254 18.951 1.00 85.06 186 SER A CA 1
ATOM 1460 C C . SER A 1 186 ? -0.611 0.492 18.627 1.00 85.06 186 SER A C 1
ATOM 1462 O O . SER A 1 186 ? 0.206 0.494 19.539 1.00 85.06 186 SER A O 1
ATOM 1464 N N . LEU A 1 187 ? -0.283 0.682 17.341 1.00 82.56 187 LEU A N 1
ATOM 1465 C CA . LEU A 1 187 ? 1.091 0.892 16.847 1.00 82.56 187 LEU A CA 1
ATOM 1466 C C . LEU A 1 187 ? 1.774 2.172 17.335 1.00 82.56 187 LEU A C 1
ATOM 1468 O O . LEU A 1 187 ? 1.059 3.170 17.585 1.00 82.56 187 LEU A O 1
#

Sequence (187 aa):
MKIKTIHLAILIFFLVIILSVSLIYSVFSSQTSQSSNFQNLSGSSTIYLIYSSSCPHCHHLIETLQSLDLKGVSIIQSMNGKEAFYCLNQRNFTWNFGVPIVFALVNDKLIVIEGYPSSSQDVNGYFLGKEKEESFCKSMNGNPIYDNSGNYLFCKLPDGTILGNKYAIEYLIDLCKKNSCQAFCSL

Secondary structure (DSSP, 8-state):
--HHHHHHHHHHHHHHHHHHHHHHHHHHTT-----------TTPEEEEEE--TT-HHHHHHHHHHHHS--TTEEEEEE--HHHHHHHHHTTT----S-SSEEEEEETTEEEEEE-PPPTTTEETTEET-HHHHHHHHHHTT-EEEE-TTS-EEEEE-TTSPEEP-HHHHHHHHHHHHHHTPBP----